Protein AF-T1CGX8-F1 (afdb_monomer)

pLDDT: mean 80.13, std 8.33, range [55.09, 91.56]

Nearest PDB structures (foldseek):
  4waf-assembly1_B  TM=2.129E-01  e=7.605E+00  Homo sapiens

Sequence (177 aa):
MTDDLQKQKQKEMMKSLTQTQMLYFGIFIFSMVVIYLAPLRQAIGTALGSVLDPTIGFNFGLPVVTLVLSGVIIGVVTAVPRYIFTDWLKMGKAQSRTRAFSEALRKAYRENDTDKVKKLQKLRTEMTMEQQMVQMNNTKPLMFLSFFTILIFVWLFVFVYNMNYAYISTPWNPTVP

Secondary structure (DSSP, 8-state):
-HHHHHHHHHHHHHHHHHHHHHHHHHHHHHHHHHHH-HHHHHHHHHHHHHHHHHHTSGGGS-HHHHHHHHHHHHHHHHHHHHHHH--HHHHHHHHHHHHHHHHHHHHHHHTT-HHHHHHHHHHHHHHHHHHHHHHHHHHHHHHHHHHHHHHHHHHHHHHHHT-S-----BTTB----

Foldseek 3Di:
DVVVVVVVVVVVLVVLVVVLVVLVVVLVVVLVCCVPDPVNLLVLLVVVCVPCCVPQVVVVPCLPSSVVVLVVVLVCLQPVVLVVQQDVVVVVVLVVVVVVLVVQCVVCVVVVPVVSNVVSVVVVVVSVSVVVVNVSSSCVSVSVSSNVVSSSVSNSVNSQVPHPDVDDQDPVRNDDD

InterPro domains:
  IPR002809 Integral membrane protein EMC3/TMCO1-like [PF01956] (51-163)
  IPR002809 Integral membrane protein EMC3/TMCO1-like [SM01415] (49-171)
  IPR038978 Protein MJ0935 [PTHR42198] (36-164)

Structure (mmCIF, N/CA/C/O backbone):
data_AF-T1CGX8-F1
#
_entry.id   AF-T1CGX8-F1
#
loop_
_atom_site.group_PDB
_atom_site.id
_atom_site.type_symbol
_atom_site.label_atom_id
_atom_site.label_alt_id
_atom_site.label_comp_id
_atom_site.label_asym_id
_atom_site.label_entity_id
_atom_site.label_seq_id
_atom_site.pdbx_PDB_ins_code
_atom_site.Cartn_x
_atom_site.Cartn_y
_atom_site.Cartn_z
_atom_site.occupancy
_atom_site.B_iso_or_e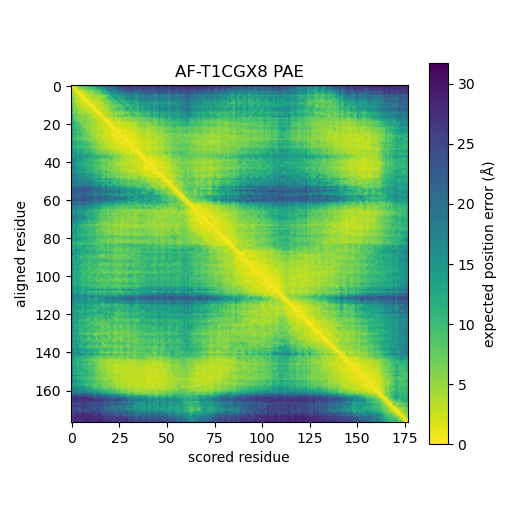quiv
_atom_site.auth_seq_id
_atom_site.auth_comp_id
_atom_site.auth_asym_id
_atom_site.auth_atom_id
_atom_site.pdbx_PDB_model_num
ATOM 1 N N . MET A 1 1 ? -7.365 -16.010 36.609 1.00 55.09 1 MET A N 1
ATOM 2 C CA . MET A 1 1 ? -7.153 -16.921 35.458 1.00 55.09 1 MET A CA 1
ATOM 3 C C . MET A 1 1 ? -7.777 -16.402 34.166 1.00 55.09 1 MET A C 1
ATOM 5 O O . MET A 1 1 ? -7.027 -16.224 33.223 1.00 55.09 1 MET A O 1
ATOM 9 N N . THR A 1 2 ? -9.082 -16.110 34.077 1.00 60.94 2 THR A N 1
ATOM 10 C CA . THR A 1 2 ? -9.707 -15.573 32.840 1.00 60.94 2 THR A CA 1
ATOM 11 C C . THR A 1 2 ? -9.327 -14.117 32.535 1.00 60.94 2 THR A C 1
ATOM 13 O O . THR A 1 2 ? -9.131 -13.765 31.375 1.00 60.94 2 THR A O 1
ATOM 16 N N . ASP A 1 3 ? -9.166 -13.296 33.575 1.00 63.28 3 ASP A N 1
ATOM 17 C CA . ASP A 1 3 ? -8.896 -11.854 33.465 1.00 63.28 3 ASP A CA 1
ATOM 18 C C . ASP A 1 3 ? -7.435 -11.555 33.053 1.00 63.28 3 ASP A C 1
ATOM 20 O O . ASP A 1 3 ? -7.156 -10.686 32.225 1.00 63.28 3 ASP A O 1
ATOM 24 N N . ASP A 1 4 ? -6.488 -12.365 33.538 1.00 69.50 4 ASP A N 1
ATOM 25 C CA . ASP A 1 4 ? -5.071 -12.304 33.146 1.00 69.50 4 ASP A CA 1
ATOM 26 C C . ASP A 1 4 ? -4.874 -12.719 31.684 1.00 69.50 4 ASP A C 1
ATOM 28 O O . ASP A 1 4 ? -4.099 -12.109 30.951 1.00 69.50 4 ASP A O 1
ATOM 32 N N . LEU A 1 5 ? -5.644 -13.712 31.233 1.00 69.94 5 LEU A N 1
ATOM 33 C CA . LEU A 1 5 ? -5.617 -14.243 29.871 1.00 69.94 5 LEU A CA 1
ATOM 34 C C . LEU A 1 5 ? -6.218 -13.246 28.866 1.00 69.94 5 LEU A C 1
ATOM 36 O O . LEU A 1 5 ? -5.729 -13.122 27.741 1.00 69.94 5 LEU A O 1
ATOM 40 N N . GLN A 1 6 ? -7.237 -12.480 29.278 1.00 70.75 6 GLN A N 1
ATOM 41 C CA . GLN A 1 6 ? -7.779 -11.366 28.495 1.00 70.75 6 GLN A CA 1
ATOM 42 C C . GLN A 1 6 ? -6.793 -10.199 28.407 1.00 70.75 6 GLN A C 1
ATOM 44 O O . GLN A 1 6 ? -6.549 -9.710 27.304 1.00 70.75 6 GLN A O 1
ATOM 49 N N . LYS A 1 7 ? -6.154 -9.807 29.517 1.00 71.88 7 LYS A N 1
ATOM 50 C CA . LYS A 1 7 ? -5.089 -8.787 29.510 1.00 71.88 7 LYS A CA 1
ATOM 51 C C . LYS A 1 7 ? -3.890 -9.210 28.662 1.00 71.88 7 LYS A C 1
ATOM 53 O O . LYS A 1 7 ? -3.326 -8.384 27.946 1.00 71.88 7 LYS A O 1
ATOM 58 N N . GLN A 1 8 ? -3.521 -10.490 28.692 1.00 73.31 8 GLN A N 1
ATOM 59 C CA . GLN A 1 8 ? -2.427 -11.039 27.893 1.00 73.31 8 GLN A CA 1
ATOM 60 C C . GLN A 1 8 ? -2.767 -11.020 26.399 1.00 73.31 8 GLN A C 1
ATOM 62 O O . GLN A 1 8 ? -1.998 -10.462 25.617 1.00 73.31 8 GLN A O 1
ATOM 67 N N . LYS A 1 9 ? -3.96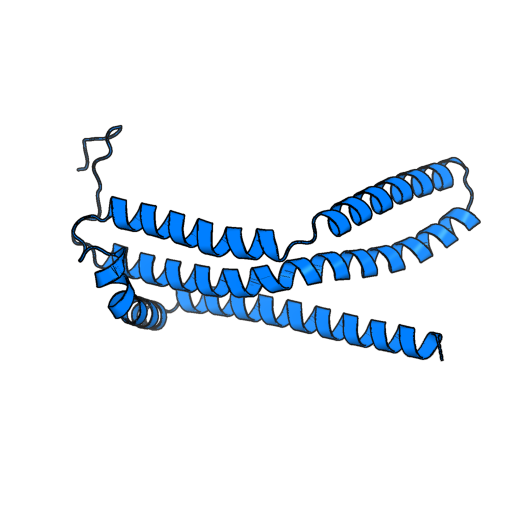9 -11.476 26.013 1.00 71.19 9 LYS A N 1
ATOM 68 C CA . LYS A 1 9 ? -4.481 -11.313 24.642 1.00 71.19 9 LYS A CA 1
ATOM 69 C C . LYS A 1 9 ? -4.521 -9.845 24.219 1.00 71.19 9 LYS A C 1
ATOM 71 O O . LYS A 1 9 ? -4.144 -9.532 23.099 1.00 71.19 9 LYS A O 1
ATOM 76 N N . GLN A 1 10 ? -4.939 -8.931 25.095 1.00 69.06 10 GLN A N 1
ATOM 77 C CA . GLN A 1 10 ? -5.020 -7.495 24.805 1.00 69.06 10 GLN A CA 1
ATOM 78 C C . GLN A 1 10 ? -3.640 -6.855 24.605 1.00 69.06 10 GLN A C 1
ATOM 80 O O . GLN A 1 10 ? -3.464 -6.026 23.711 1.00 69.06 10 GLN A O 1
ATOM 85 N N . LYS A 1 11 ? -2.636 -7.285 25.374 1.00 73.81 11 LYS A N 1
ATOM 86 C CA . LYS A 1 11 ? -1.243 -6.849 25.227 1.00 73.81 11 LYS A CA 1
ATOM 87 C C . LYS A 1 11 ? -0.600 -7.406 23.955 1.00 73.81 11 LYS A C 1
ATOM 89 O O . LYS A 1 11 ? 0.080 -6.667 23.247 1.00 73.81 11 LYS A O 1
ATOM 94 N N . GLU A 1 12 ? -0.843 -8.674 23.633 1.00 73.94 12 GLU A N 1
ATOM 95 C CA . GLU A 1 12 ? -0.397 -9.293 22.379 1.00 73.94 12 GLU A CA 1
ATOM 96 C C . GLU A 1 12 ? -1.072 -8.661 21.159 1.00 73.94 12 GLU A C 1
ATOM 98 O O . GLU A 1 12 ? -0.403 -8.377 20.167 1.00 73.94 12 GLU A O 1
ATOM 103 N N . MET A 1 13 ? -2.365 -8.348 21.257 1.00 67.44 13 MET A N 1
ATOM 104 C CA . MET A 1 13 ? -3.103 -7.599 20.241 1.00 67.44 13 MET A CA 1
ATOM 105 C C . MET A 1 13 ? -2.492 -6.221 20.016 1.00 67.44 13 MET A C 1
ATOM 107 O O . MET A 1 13 ? -2.143 -5.910 18.881 1.00 67.44 13 MET A O 1
ATOM 111 N N . MET A 1 14 ? -2.294 -5.425 21.072 1.00 70.31 14 MET A N 1
ATOM 112 C CA . MET A 1 14 ? -1.659 -4.107 20.954 1.00 70.31 14 MET A CA 1
ATOM 113 C C . MET A 1 14 ? -0.252 -4.195 20.367 1.00 70.31 14 MET A C 1
ATOM 115 O O . MET A 1 14 ? 0.095 -3.400 19.501 1.00 70.31 14 MET A O 1
ATOM 119 N N . LYS A 1 15 ? 0.540 -5.194 20.764 1.00 76.62 15 LYS A N 1
ATOM 120 C CA . LYS A 1 15 ? 1.863 -5.435 20.179 1.00 76.62 15 LYS A CA 1
ATOM 121 C C . LYS A 1 15 ? 1.777 -5.802 18.697 1.00 76.62 15 LYS A C 1
ATOM 123 O O . LYS A 1 15 ? 2.578 -5.333 17.898 1.00 76.62 15 LYS A O 1
ATOM 128 N N . SER A 1 16 ? 0.807 -6.626 18.310 1.00 73.75 16 SER A N 1
ATOM 129 C CA . SER A 1 16 ? 0.611 -6.993 16.909 1.00 73.75 16 SER A CA 1
ATOM 130 C C . SER A 1 16 ? 0.125 -5.804 16.074 1.00 73.75 16 SER A C 1
ATOM 132 O O . SER A 1 16 ? 0.571 -5.652 14.936 1.00 73.75 16 SER A O 1
ATOM 134 N N . LEU A 1 17 ? -0.734 -4.943 16.639 1.00 70.81 17 LEU A N 1
ATOM 135 C CA . LEU A 1 17 ? -1.220 -3.694 16.043 1.00 70.81 17 LEU A CA 1
ATOM 136 C C . LEU A 1 17 ? -0.051 -2.760 15.758 1.00 70.81 17 LEU A C 1
ATOM 138 O O . LEU A 1 17 ? 0.141 -2.353 14.613 1.00 70.81 17 LEU A O 1
ATOM 142 N N . THR A 1 18 ? 0.776 -2.493 16.769 1.00 77.81 18 THR A N 1
ATOM 143 C CA . THR A 1 18 ? 1.950 -1.633 16.611 1.00 77.81 18 THR A CA 1
ATOM 144 C C . T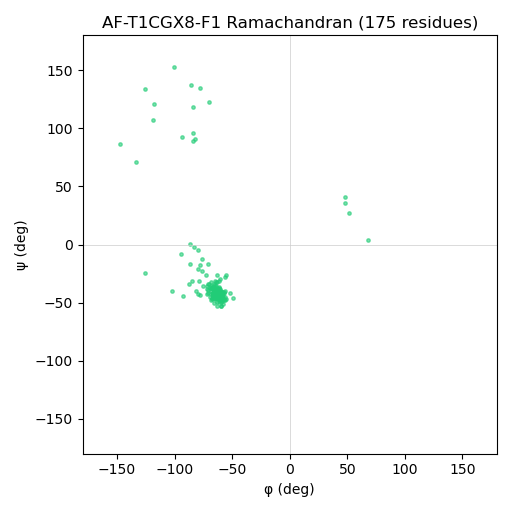HR A 1 18 ? 2.971 -2.250 15.663 1.00 77.81 18 THR A C 1
ATOM 146 O O . THR A 1 18 ? 3.503 -1.544 14.817 1.00 77.81 18 THR A O 1
ATOM 149 N N . GLN A 1 19 ? 3.197 -3.567 15.707 1.00 80.94 19 GLN A N 1
ATOM 150 C CA . GLN A 1 19 ? 4.094 -4.253 14.771 1.00 80.94 19 GLN A CA 1
ATOM 151 C C . GLN A 1 19 ? 3.616 -4.149 13.318 1.00 80.94 19 GLN A C 1
ATOM 153 O O . GLN A 1 19 ? 4.408 -3.878 12.420 1.00 80.94 19 GLN A O 1
ATOM 158 N N . THR A 1 20 ? 2.319 -4.329 13.087 1.00 81.00 20 THR A N 1
ATOM 159 C CA . THR A 1 20 ? 1.696 -4.230 11.759 1.00 81.00 20 THR A CA 1
ATOM 160 C C . THR A 1 20 ? 1.773 -2.787 11.242 1.00 81.00 20 THR A C 1
ATOM 162 O O . THR A 1 20 ? 2.149 -2.553 10.097 1.00 81.00 20 THR A O 1
ATOM 165 N N . GLN A 1 21 ? 1.514 -1.795 12.096 1.00 82.50 21 GLN A N 1
ATOM 166 C CA . GLN A 1 21 ? 1.665 -0.378 11.750 1.00 82.50 21 GLN A CA 1
ATOM 167 C C . GLN A 1 21 ? 3.121 0.007 11.453 1.00 82.50 21 GLN A C 1
ATOM 169 O O . GLN A 1 21 ? 3.377 0.669 10.449 1.00 82.50 21 GLN A O 1
ATOM 174 N N . MET A 1 22 ? 4.078 -0.442 12.271 1.00 85.06 22 MET A N 1
ATOM 175 C CA . MET A 1 22 ? 5.509 -0.213 12.040 1.00 85.06 22 MET A CA 1
ATOM 176 C C . MET A 1 22 ? 5.963 -0.813 10.709 1.00 85.06 22 MET A C 1
ATOM 178 O O . MET A 1 22 ? 6.713 -0.177 9.973 1.00 85.06 22 MET A O 1
ATOM 182 N N . LEU A 1 23 ? 5.474 -2.006 10.363 1.00 84.81 23 LEU A N 1
ATOM 183 C CA . LEU A 1 23 ? 5.810 -2.647 9.096 1.00 84.81 23 LEU A CA 1
ATOM 184 C C . LEU A 1 23 ? 5.238 -1.876 7.895 1.00 84.81 23 LEU A C 1
ATOM 186 O O . LEU A 1 23 ? 5.945 -1.673 6.910 1.00 84.81 23 LEU A O 1
ATOM 190 N N . TYR A 1 24 ? 3.997 -1.382 7.990 1.00 84.81 24 TYR A N 1
ATOM 191 C CA . TYR A 1 24 ? 3.417 -0.503 6.967 1.00 84.81 24 TYR A CA 1
ATOM 192 C C . TYR A 1 24 ? 4.216 0.779 6.784 1.00 84.81 24 TYR A C 1
ATOM 194 O O . TYR A 1 24 ? 4.493 1.180 5.655 1.00 84.81 24 TYR A O 1
ATOM 202 N N . PHE A 1 25 ? 4.606 1.403 7.890 1.00 89.19 25 PHE A N 1
ATOM 203 C CA . PHE A 1 25 ? 5.425 2.602 7.866 1.00 89.19 25 PHE A CA 1
ATOM 204 C C . PHE A 1 25 ? 6.799 2.331 7.234 1.00 89.19 25 PHE A C 1
ATOM 206 O O . PHE A 1 25 ? 7.271 3.125 6.425 1.00 89.19 25 PHE A O 1
ATOM 213 N N . GLY A 1 26 ? 7.394 1.167 7.511 1.00 90.00 26 GLY A N 1
ATOM 214 C CA . GLY A 1 26 ? 8.634 0.717 6.880 1.00 90.00 26 GLY A CA 1
ATOM 215 C C . GLY A 1 26 ? 8.511 0.550 5.363 1.00 90.00 26 GLY A C 1
ATOM 216 O O . GLY A 1 26 ? 9.340 1.073 4.625 1.00 90.00 26 GLY A O 1
ATOM 217 N N . ILE A 1 27 ? 7.453 -0.113 4.881 1.00 89.00 27 ILE A N 1
ATOM 218 C CA . ILE A 1 27 ? 7.191 -0.264 3.437 1.00 89.00 27 ILE A CA 1
ATOM 219 C C . ILE A 1 27 ? 6.921 1.099 2.785 1.00 89.00 27 ILE A C 1
ATOM 221 O O . ILE A 1 27 ? 7.392 1.357 1.678 1.00 89.00 27 ILE A O 1
ATOM 225 N N . PHE A 1 28 ? 6.200 1.987 3.469 1.00 88.88 28 PHE A N 1
ATOM 226 C CA . PHE A 1 28 ? 5.927 3.336 2.982 1.00 88.88 28 PHE A CA 1
ATOM 227 C C . PHE A 1 28 ? 7.214 4.158 2.831 1.00 88.88 28 PHE A C 1
ATOM 229 O O . PHE A 1 28 ? 7.471 4.694 1.752 1.00 88.88 28 PHE A O 1
ATOM 236 N N . ILE A 1 29 ? 8.065 4.190 3.860 1.00 91.56 29 ILE A N 1
ATOM 237 C CA . ILE A 1 29 ? 9.375 4.848 3.784 1.00 91.56 29 ILE A CA 1
ATOM 238 C C . ILE A 1 29 ? 10.221 4.221 2.680 1.00 91.56 29 ILE A C 1
ATOM 240 O O . ILE A 1 29 ? 10.777 4.951 1.867 1.00 91.56 29 ILE A O 1
ATOM 244 N N . PHE A 1 30 ? 10.282 2.890 2.600 1.00 89.56 30 PHE A N 1
ATOM 245 C CA . PHE A 1 30 ? 11.008 2.200 1.536 1.00 89.56 30 PHE A CA 1
ATOM 246 C C . PHE A 1 30 ? 10.533 2.652 0.151 1.00 89.56 30 PHE A C 1
ATOM 248 O O . PHE A 1 30 ? 11.353 3.018 -0.685 1.00 89.56 30 PHE A O 1
ATOM 255 N N . SER A 1 31 ? 9.217 2.716 -0.076 1.00 87.94 31 SER A N 1
ATOM 256 C CA . SER A 1 31 ? 8.659 3.183 -1.349 1.00 87.94 31 SER A CA 1
ATOM 257 C C . SER A 1 31 ? 9.066 4.625 -1.673 1.00 87.94 31 SER A C 1
ATOM 259 O O . SER A 1 31 ? 9.490 4.902 -2.792 1.00 87.94 31 SER A O 1
ATOM 261 N N . MET A 1 32 ? 9.034 5.528 -0.689 1.00 90.19 32 MET A N 1
ATOM 262 C CA . MET A 1 32 ? 9.466 6.919 -0.852 1.00 90.19 32 MET A CA 1
ATOM 263 C C . MET A 1 32 ? 10.955 7.023 -1.177 1.00 90.19 32 MET A C 1
ATOM 265 O O . MET A 1 32 ? 11.338 7.732 -2.107 1.00 90.19 32 MET A O 1
ATOM 269 N N . VAL A 1 33 ? 11.792 6.280 -0.451 1.00 90.88 33 VAL A N 1
ATOM 270 C CA . VAL A 1 33 ? 13.243 6.260 -0.652 1.00 90.88 33 VAL A CA 1
ATOM 271 C C . VAL A 1 33 ? 13.583 5.732 -2.043 1.00 90.88 33 VAL A C 1
ATOM 273 O O . VAL A 1 33 ? 14.398 6.336 -2.731 1.00 90.88 33 VAL A O 1
ATOM 276 N N . VAL A 1 34 ? 12.936 4.656 -2.496 1.00 89.19 34 VAL A N 1
ATOM 277 C CA . VAL A 1 34 ? 13.185 4.091 -3.828 1.00 89.19 34 VAL A CA 1
ATOM 278 C C . VAL A 1 34 ? 12.699 5.017 -4.947 1.00 89.19 34 VAL A C 1
ATOM 280 O O . VAL A 1 34 ? 13.350 5.114 -5.984 1.00 89.19 34 VAL A O 1
ATOM 283 N N . ILE A 1 35 ? 11.587 5.733 -4.757 1.00 84.94 35 ILE A N 1
ATOM 284 C CA . ILE A 1 35 ? 11.096 6.694 -5.756 1.00 84.94 35 ILE A CA 1
ATOM 285 C C . ILE A 1 35 ? 12.037 7.904 -5.864 1.00 84.94 35 ILE A C 1
ATOM 287 O O . ILE A 1 35 ? 12.339 8.337 -6.979 1.00 84.94 35 ILE A O 1
ATOM 291 N N . TYR A 1 36 ? 12.514 8.431 -4.731 1.00 88.12 36 TYR A N 1
ATOM 292 C CA . TYR A 1 36 ? 13.327 9.649 -4.675 1.00 88.12 36 TYR A CA 1
ATOM 293 C C . TYR A 1 36 ? 14.814 9.409 -4.987 1.00 88.12 36 TYR A C 1
ATOM 295 O O . TYR A 1 36 ? 15.436 10.193 -5.704 1.00 88.12 36 TYR A O 1
ATOM 303 N N . LEU A 1 37 ? 15.403 8.313 -4.494 1.00 91.12 37 LEU A N 1
ATOM 304 C CA . LEU A 1 37 ? 16.813 7.992 -4.721 1.00 91.12 37 LEU A CA 1
ATOM 305 C C . LEU A 1 37 ? 17.009 7.275 -6.058 1.00 91.12 37 LEU A C 1
ATOM 307 O O . LEU A 1 37 ? 16.938 6.048 -6.150 1.00 91.12 37 LEU A O 1
ATOM 311 N N . ALA A 1 38 ? 17.358 8.048 -7.087 1.00 85.94 38 ALA A N 1
ATOM 312 C CA . ALA A 1 38 ? 17.685 7.519 -8.409 1.00 85.94 38 ALA A CA 1
ATOM 313 C C . ALA A 1 38 ? 18.745 6.391 -8.399 1.00 85.94 38 ALA A C 1
ATOM 315 O O . ALA A 1 38 ? 18.513 5.397 -9.085 1.00 85.94 38 ALA A O 1
ATOM 316 N N . PRO A 1 39 ? 19.848 6.452 -7.618 1.00 88.25 39 PRO A N 1
ATOM 317 C CA . PRO A 1 39 ? 20.841 5.373 -7.606 1.00 88.25 39 PRO A CA 1
ATOM 318 C C . PRO A 1 39 ? 20.273 4.050 -7.086 1.00 88.25 39 PRO A C 1
ATOM 320 O O . PRO A 1 39 ? 20.532 2.996 -7.658 1.00 88.25 39 PRO A O 1
ATOM 323 N N . LEU A 1 40 ? 19.453 4.109 -6.032 1.00 87.56 40 LEU A N 1
ATOM 324 C CA . LEU A 1 40 ? 18.813 2.929 -5.455 1.00 87.56 40 LEU A CA 1
ATOM 325 C C . LEU A 1 40 ? 17.801 2.328 -6.432 1.00 87.56 40 LEU A C 1
ATOM 327 O O . LEU A 1 40 ? 17.778 1.117 -6.637 1.00 87.56 40 LEU A O 1
ATOM 331 N N . ARG A 1 41 ? 16.997 3.183 -7.070 1.00 88.75 41 ARG A N 1
ATOM 332 C CA . ARG A 1 41 ? 16.043 2.778 -8.103 1.00 88.75 41 ARG A CA 1
ATOM 333 C C . ARG A 1 41 ? 16.734 2.056 -9.254 1.00 88.75 41 ARG A C 1
ATOM 335 O O . ARG A 1 41 ? 16.277 0.992 -9.654 1.00 88.75 41 ARG A O 1
ATOM 342 N N . GLN A 1 42 ? 17.835 2.619 -9.753 1.00 87.56 42 GLN A N 1
ATOM 343 C CA . GLN A 1 42 ? 18.600 2.020 -10.841 1.00 87.56 42 GLN A CA 1
ATOM 344 C C . GLN A 1 42 ? 19.238 0.700 -10.412 1.00 87.56 42 GLN A C 1
ATOM 346 O O . GLN A 1 42 ? 19.114 -0.274 -11.137 1.00 87.56 42 GLN A O 1
ATOM 351 N N . ALA A 1 43 ? 19.836 0.626 -9.220 1.00 88.50 43 ALA A N 1
ATOM 352 C CA . ALA A 1 43 ? 20.430 -0.610 -8.711 1.00 88.50 43 ALA A CA 1
ATOM 353 C C . ALA A 1 43 ? 19.402 -1.746 -8.563 1.00 88.50 43 ALA A C 1
ATOM 355 O O . ALA A 1 43 ? 19.661 -2.874 -8.974 1.00 88.50 43 ALA A O 1
ATOM 356 N N . ILE A 1 44 ? 18.221 -1.454 -8.006 1.00 86.88 44 ILE A N 1
ATOM 357 C CA . ILE A 1 44 ? 17.140 -2.440 -7.873 1.00 86.88 44 ILE A CA 1
ATOM 358 C C . ILE A 1 44 ? 16.608 -2.830 -9.255 1.00 86.88 44 ILE A C 1
ATOM 360 O O . ILE A 1 44 ? 16.417 -4.013 -9.531 1.00 86.88 44 ILE A O 1
ATOM 364 N N . GLY A 1 45 ? 16.378 -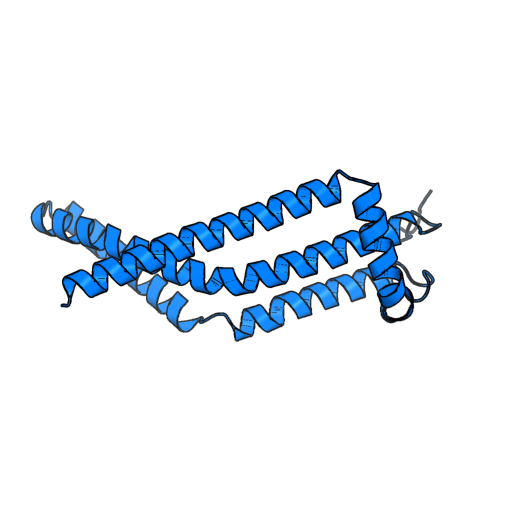1.849 -10.128 1.00 85.75 45 GLY A N 1
ATOM 365 C CA . GLY A 1 45 ? 15.836 -2.091 -11.458 1.00 85.75 45 GLY A CA 1
ATOM 366 C C . GLY A 1 45 ? 16.776 -2.891 -12.356 1.00 85.75 45 GLY A C 1
ATOM 367 O O . GLY A 1 45 ? 16.312 -3.807 -13.019 1.00 85.75 45 GLY A O 1
AT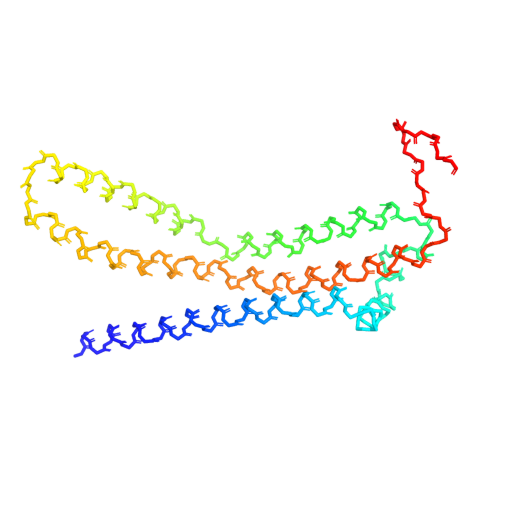OM 368 N N . THR A 1 46 ? 18.085 -2.631 -12.344 1.00 85.00 46 THR A N 1
ATOM 369 C CA . THR A 1 46 ? 19.058 -3.410 -13.131 1.00 85.00 46 THR A CA 1
ATOM 370 C C . THR A 1 46 ? 19.270 -4.808 -12.559 1.00 85.00 46 THR A C 1
ATOM 372 O O . THR A 1 46 ? 19.344 -5.772 -13.321 1.00 85.00 46 THR A O 1
ATOM 375 N N . ALA A 1 47 ? 19.294 -4.950 -11.229 1.00 86.19 47 ALA A N 1
ATOM 376 C CA . ALA A 1 47 ? 19.366 -6.256 -10.580 1.00 86.19 47 ALA A CA 1
ATOM 377 C C . ALA A 1 47 ? 18.168 -7.135 -10.968 1.00 86.19 47 ALA A C 1
ATOM 379 O O . ALA A 1 47 ? 18.348 -8.281 -11.376 1.00 86.19 47 ALA A O 1
ATOM 380 N N . LEU A 1 48 ? 16.952 -6.588 -10.911 1.00 84.94 48 LEU A N 1
ATOM 381 C CA . LEU A 1 48 ? 15.744 -7.295 -11.334 1.00 84.94 48 LEU A CA 1
ATOM 382 C C . LEU A 1 48 ? 15.695 -7.503 -12.854 1.00 84.94 48 LEU A C 1
ATOM 384 O O . LEU A 1 48 ? 15.292 -8.574 -13.301 1.00 84.94 48 LEU A O 1
ATOM 388 N N . GLY A 1 49 ? 16.162 -6.531 -13.641 1.00 81.88 49 GLY A N 1
ATOM 389 C CA . GLY A 1 49 ? 16.219 -6.605 -15.103 1.00 81.88 49 GLY A CA 1
ATOM 390 C C . GLY A 1 49 ? 17.097 -7.738 -15.610 1.00 81.88 49 GLY A C 1
ATOM 391 O O . GLY A 1 49 ? 16.693 -8.458 -16.513 1.00 81.88 49 GLY A O 1
ATOM 392 N N . SER A 1 50 ? 18.214 -8.029 -14.939 1.00 81.12 50 SER A N 1
ATOM 393 C CA . SER A 1 50 ? 19.062 -9.176 -15.300 1.00 81.12 50 SER A CA 1
ATOM 394 C C . SER A 1 50 ? 18.324 -10.528 -15.330 1.00 81.12 50 SER A C 1
ATOM 396 O O . SER A 1 50 ? 18.714 -11.427 -16.074 1.00 81.12 50 SER A O 1
ATOM 398 N N . VAL A 1 51 ? 17.237 -10.666 -14.560 1.00 79.69 51 VAL A N 1
ATOM 399 C CA . VAL A 1 51 ? 16.403 -11.878 -14.496 1.00 79.69 51 VAL A CA 1
ATOM 400 C C . VAL A 1 51 ? 15.103 -11.718 -15.295 1.00 79.69 51 VAL A C 1
ATOM 402 O O . VAL A 1 51 ? 14.654 -12.657 -15.958 1.00 79.69 51 VAL A O 1
ATOM 405 N N . LEU A 1 52 ? 14.481 -10.539 -15.237 1.00 77.19 52 LEU A N 1
ATOM 406 C CA . LEU A 1 52 ? 13.161 -10.270 -15.816 1.00 77.19 52 LEU A CA 1
ATOM 407 C C . LEU A 1 52 ? 13.213 -9.889 -17.302 1.00 77.19 52 LEU A C 1
ATOM 409 O O . LEU A 1 52 ? 12.304 -10.253 -18.048 1.00 77.19 52 LEU A O 1
ATOM 413 N N . ASP A 1 53 ? 14.274 -9.228 -17.764 1.00 76.62 53 ASP A N 1
ATOM 414 C CA . ASP A 1 53 ? 14.441 -8.833 -19.168 1.00 76.62 53 ASP A CA 1
ATOM 415 C C . ASP A 1 53 ? 14.510 -10.037 -20.134 1.00 76.62 53 ASP A C 1
ATOM 417 O O . ASP A 1 53 ? 13.816 -10.002 -21.158 1.00 76.62 53 ASP A O 1
ATOM 421 N N . PRO A 1 54 ? 15.243 -11.134 -19.829 1.00 72.56 54 PRO A N 1
ATOM 422 C CA . PRO A 1 54 ? 15.268 -12.315 -20.695 1.00 72.56 54 PRO A CA 1
ATOM 423 C C . PRO A 1 54 ? 14.011 -13.192 -20.589 1.00 72.56 54 PRO A C 1
ATOM 425 O O . PRO A 1 54 ? 13.721 -13.946 -21.514 1.00 72.56 54 PRO A O 1
ATOM 428 N N . THR A 1 55 ? 13.263 -13.124 -19.483 1.00 71.31 55 THR A N 1
ATOM 429 C CA . THR A 1 55 ? 12.094 -13.994 -19.252 1.00 71.31 55 THR A CA 1
ATOM 430 C C . THR A 1 55 ? 10.781 -13.364 -19.709 1.00 71.31 55 THR A C 1
ATOM 432 O O . THR A 1 55 ? 9.960 -14.033 -20.329 1.00 71.31 55 THR A O 1
ATOM 435 N N . ILE A 1 56 ? 10.573 -12.084 -19.397 1.00 67.25 56 ILE A N 1
ATOM 436 C CA . ILE A 1 56 ? 9.307 -11.360 -19.600 1.00 67.25 56 ILE A CA 1
ATOM 437 C C . ILE A 1 56 ? 9.531 -10.084 -20.428 1.00 67.25 56 ILE A C 1
ATOM 439 O O . ILE A 1 56 ? 8.610 -9.617 -21.093 1.00 67.25 56 ILE A O 1
ATOM 443 N N . GLY A 1 57 ? 10.748 -9.527 -20.422 1.00 61.78 57 GLY A N 1
ATOM 444 C CA . GLY A 1 57 ? 11.101 -8.293 -21.129 1.00 61.78 57 GLY A CA 1
ATOM 445 C C . GLY A 1 57 ? 11.287 -8.417 -22.641 1.00 61.78 57 GLY A C 1
ATOM 446 O O . GLY A 1 57 ? 11.343 -7.386 -23.316 1.00 61.78 57 GLY A O 1
ATOM 447 N N . PHE A 1 58 ? 11.371 -9.642 -23.177 1.00 67.62 58 PHE A N 1
ATOM 448 C CA . PHE A 1 58 ? 11.618 -9.931 -24.598 1.00 67.62 58 PHE A CA 1
ATOM 449 C C . PHE A 1 58 ? 12.792 -9.122 -25.187 1.00 67.62 58 PHE A C 1
ATOM 451 O O . PHE A 1 58 ? 12.724 -8.673 -26.332 1.00 67.62 58 PHE A O 1
ATOM 458 N N . ASN A 1 59 ? 13.849 -8.882 -24.398 1.00 64.38 59 ASN A N 1
ATOM 459 C CA . ASN A 1 59 ? 15.001 -8.052 -24.784 1.00 64.38 59 ASN A CA 1
ATOM 460 C C . ASN A 1 59 ? 14.608 -6.691 -25.397 1.00 64.38 59 ASN A C 1
ATOM 462 O O . ASN A 1 59 ? 15.203 -6.258 -26.381 1.00 64.38 59 ASN A O 1
ATOM 466 N N . PHE A 1 60 ? 13.592 -6.023 -24.838 1.00 63.44 60 PHE A N 1
ATOM 467 C CA . PHE A 1 60 ? 13.085 -4.716 -25.290 1.00 63.44 60 PHE A CA 1
ATOM 468 C C . PHE A 1 60 ? 12.382 -4.710 -26.663 1.00 63.44 60 PHE A C 1
ATOM 470 O O . PHE A 1 60 ? 11.951 -3.649 -27.113 1.00 63.44 60 PHE A O 1
ATOM 477 N N . GLY A 1 61 ? 12.200 -5.863 -27.319 1.00 65.44 61 GLY A N 1
ATOM 478 C CA . GLY A 1 61 ? 11.604 -5.941 -28.659 1.00 65.44 61 GLY A CA 1
ATOM 479 C C . GLY A 1 61 ? 10.090 -5.694 -28.712 1.00 65.44 61 GLY A C 1
ATOM 480 O O . GLY A 1 61 ? 9.582 -5.241 -29.735 1.00 65.44 61 GLY A O 1
ATOM 481 N N . LEU A 1 62 ? 9.358 -5.962 -27.622 1.00 71.69 62 LEU A N 1
ATOM 482 C CA . LEU A 1 62 ? 7.895 -5.805 -27.546 1.00 71.69 62 LEU A CA 1
ATOM 483 C C . LEU A 1 62 ? 7.451 -5.077 -26.258 1.00 71.69 62 LEU A C 1
ATOM 485 O O . LEU A 1 62 ? 6.820 -5.689 -25.394 1.00 71.69 62 LEU A O 1
ATOM 489 N N . PRO A 1 63 ? 7.712 -3.758 -26.138 1.00 71.88 63 PRO A N 1
ATOM 490 C CA . PRO A 1 63 ? 7.414 -2.963 -24.940 1.00 71.88 63 PRO A CA 1
ATOM 491 C C . PRO A 1 63 ? 5.992 -3.137 -24.404 1.00 71.88 63 PRO A C 1
ATOM 493 O O . PRO A 1 63 ? 5.775 -3.321 -23.208 1.00 71.88 63 PRO A O 1
ATOM 496 N N . VAL A 1 64 ? 5.013 -3.087 -25.309 1.00 74.94 64 VAL A N 1
ATOM 497 C CA . VAL A 1 64 ? 3.584 -3.122 -24.976 1.00 74.94 64 VAL A CA 1
ATOM 498 C C . VAL A 1 64 ? 3.200 -4.476 -24.394 1.00 74.94 64 VAL A C 1
ATOM 500 O O . VAL A 1 64 ? 2.491 -4.542 -23.392 1.00 74.94 64 VAL A O 1
ATOM 503 N N . VAL A 1 65 ? 3.700 -5.557 -24.994 1.00 78.06 65 VAL A N 1
ATOM 504 C CA . VAL A 1 65 ? 3.429 -6.921 -24.532 1.00 78.06 65 VAL A CA 1
ATOM 505 C C . VAL A 1 65 ? 4.075 -7.141 -23.170 1.00 78.06 65 VAL A C 1
ATOM 507 O O . VAL A 1 65 ? 3.409 -7.646 -22.273 1.00 78.06 65 VAL A O 1
ATOM 510 N N . THR A 1 66 ? 5.315 -6.682 -22.976 1.00 81.44 66 THR A N 1
ATOM 511 C CA . THR A 1 66 ? 6.009 -6.736 -21.682 1.00 81.44 66 THR A CA 1
ATOM 512 C C . THR A 1 66 ? 5.234 -6.002 -20.587 1.00 81.44 66 THR A 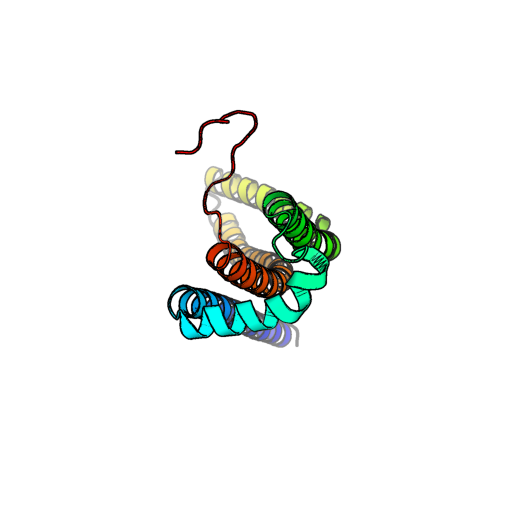C 1
ATOM 514 O O . THR A 1 66 ? 5.049 -6.539 -19.495 1.00 81.44 66 THR A O 1
ATOM 517 N N . LEU A 1 67 ? 4.743 -4.790 -20.865 1.00 81.25 67 LEU A N 1
ATOM 518 C CA . LEU A 1 67 ? 3.986 -3.988 -19.899 1.00 81.25 67 LEU A CA 1
ATOM 519 C C . LEU A 1 67 ? 2.659 -4.649 -19.516 1.00 81.25 67 LEU A C 1
ATOM 521 O O . LEU A 1 67 ? 2.339 -4.749 -18.330 1.00 81.25 67 LEU A O 1
ATOM 525 N N . VAL A 1 68 ? 1.904 -5.134 -20.505 1.00 84.75 68 VAL A N 1
ATOM 526 C CA . VAL A 1 68 ? 0.630 -5.828 -20.269 1.00 84.75 68 VAL A CA 1
ATOM 527 C C . VAL A 1 68 ? 0.865 -7.132 -19.511 1.00 84.75 68 VAL A C 1
ATOM 529 O O . VAL A 1 68 ? 0.187 -7.390 -18.518 1.00 84.75 68 VAL A O 1
ATOM 532 N N . LEU A 1 69 ? 1.851 -7.929 -19.924 1.00 84.38 69 LEU A N 1
ATOM 533 C CA . LEU A 1 69 ? 2.183 -9.198 -19.285 1.00 84.38 69 LEU A CA 1
ATOM 534 C C . LEU A 1 69 ? 2.646 -8.988 -17.840 1.00 84.38 69 LEU A C 1
ATOM 536 O O . LEU A 1 69 ? 2.170 -9.682 -16.946 1.00 84.38 69 LEU A O 1
ATOM 540 N N . SER A 1 70 ? 3.491 -7.987 -17.588 1.00 85.06 70 SER A N 1
ATOM 541 C CA . SER A 1 70 ? 3.898 -7.600 -16.234 1.00 85.06 70 SER A CA 1
ATOM 542 C C . SER A 1 70 ? 2.696 -7.180 -15.382 1.00 85.06 70 SER A C 1
ATOM 544 O O . SER A 1 70 ? 2.530 -7.674 -14.269 1.00 85.06 70 SER A O 1
ATOM 546 N N . GLY A 1 71 ? 1.787 -6.359 -15.920 1.00 85.81 71 GLY A N 1
ATOM 547 C CA . GLY A 1 71 ? 0.547 -5.977 -15.238 1.00 85.81 71 GLY A CA 1
ATOM 548 C C . GLY A 1 71 ? -0.340 -7.175 -14.884 1.00 85.81 71 GLY A C 1
ATOM 549 O O . GLY A 1 71 ? -0.847 -7.264 -13.763 1.00 85.81 71 GLY A O 1
ATOM 550 N N . VAL A 1 72 ? -0.480 -8.135 -15.801 1.00 89.44 72 VAL A N 1
ATOM 551 C CA . VAL A 1 72 ? -1.214 -9.387 -15.560 1.00 89.44 72 VAL A CA 1
ATOM 552 C C . VAL A 1 72 ? -0.520 -10.228 -14.489 1.00 89.44 72 VAL A C 1
ATOM 554 O O . VAL A 1 72 ? -1.188 -10.707 -13.576 1.00 89.44 72 VAL A O 1
ATOM 557 N N . ILE A 1 73 ? 0.808 -10.361 -14.537 1.00 86.44 73 ILE A N 1
ATOM 558 C CA . ILE A 1 73 ? 1.591 -11.088 -13.530 1.00 86.44 73 ILE A CA 1
ATOM 559 C C . ILE A 1 73 ? 1.412 -10.450 -12.151 1.00 86.44 73 ILE A C 1
ATOM 561 O O . ILE A 1 73 ? 1.102 -11.160 -11.197 1.00 86.44 73 ILE A O 1
ATOM 565 N N . ILE A 1 74 ? 1.520 -9.123 -12.037 1.00 88.00 74 ILE A N 1
ATOM 566 C CA . ILE A 1 74 ? 1.254 -8.395 -10.788 1.00 88.00 74 ILE A CA 1
ATOM 567 C C . ILE A 1 74 ? -0.175 -8.682 -10.312 1.00 88.00 74 ILE A C 1
ATOM 569 O O . ILE A 1 74 ? -0.389 -8.989 -9.138 1.00 88.00 74 ILE A O 1
ATOM 573 N N . GLY A 1 75 ? -1.158 -8.627 -11.213 1.00 88.06 75 GLY A N 1
ATOM 574 C CA . GLY A 1 75 ? -2.554 -8.931 -10.910 1.00 88.06 75 GLY A CA 1
ATOM 575 C C . GLY A 1 75 ? -2.738 -10.341 -10.347 1.00 88.06 75 GLY A C 1
ATOM 576 O O . GLY A 1 75 ? -3.372 -10.511 -9.311 1.00 88.06 75 GLY A O 1
ATOM 577 N N . VAL A 1 76 ? -2.126 -11.351 -10.963 1.00 88.62 76 VAL A N 1
ATOM 578 C CA . VAL A 1 76 ? -2.206 -12.751 -10.515 1.00 88.62 76 VAL A CA 1
ATOM 579 C C . VAL A 1 76 ? -1.476 -12.952 -9.185 1.00 88.62 76 VAL A C 1
ATOM 581 O O . VAL A 1 76 ? -2.049 -13.512 -8.249 1.00 88.62 76 VAL A O 1
ATOM 584 N N . VAL A 1 77 ? -0.249 -12.439 -9.059 1.00 85.12 77 VAL A N 1
ATOM 585 C CA . VAL A 1 77 ? 0.569 -12.526 -7.836 1.00 85.12 77 VAL A CA 1
ATOM 586 C C . VAL A 1 77 ? -0.112 -11.822 -6.662 1.00 85.12 77 VAL A C 1
ATOM 588 O O . VAL A 1 77 ? 0.026 -12.255 -5.519 1.00 85.12 77 VAL A O 1
ATOM 591 N N . THR A 1 78 ? -0.892 -10.769 -6.919 1.00 84.81 78 THR A N 1
ATOM 592 C CA . THR A 1 78 ? -1.636 -10.065 -5.869 1.00 84.81 78 THR A CA 1
ATOM 593 C C . THR A 1 78 ? -3.015 -10.664 -5.582 1.00 84.81 78 THR A C 1
ATOM 595 O O . THR A 1 78 ? -3.460 -10.663 -4.431 1.00 84.81 78 THR A O 1
ATOM 598 N N . ALA A 1 79 ? -3.706 -11.195 -6.588 1.00 85.69 79 ALA A N 1
ATOM 599 C CA . ALA A 1 79 ? -5.054 -11.730 -6.433 1.00 85.69 79 ALA A CA 1
ATOM 600 C C . ALA A 1 79 ? -5.067 -13.139 -5.830 1.00 85.69 79 ALA A C 1
ATOM 602 O O . ALA A 1 79 ? -5.873 -13.400 -4.935 1.00 85.69 79 ALA A O 1
ATOM 603 N N . VAL A 1 80 ? -4.173 -14.033 -6.269 1.00 86.06 80 VAL A N 1
ATOM 604 C CA . VAL A 1 80 ? -4.196 -15.453 -5.872 1.00 86.06 80 VAL A CA 1
ATOM 605 C C . VAL A 1 80 ? -3.977 -15.630 -4.364 1.00 86.06 80 VAL A C 1
ATOM 607 O O . VAL A 1 80 ? -4.842 -16.220 -3.710 1.00 86.06 80 VAL A O 1
ATOM 610 N N . PRO A 1 81 ? -2.919 -15.068 -3.745 1.00 81.88 81 PRO A N 1
ATOM 611 C CA . PRO A 1 81 ? -2.733 -15.179 -2.302 1.00 81.88 81 PRO A CA 1
ATOM 612 C C . PRO A 1 81 ? -3.855 -14.480 -1.536 1.00 81.88 81 PRO A C 1
ATOM 614 O O . PRO A 1 81 ? -4.358 -15.011 -0.552 1.00 81.88 81 PRO A O 1
ATOM 617 N N . ARG A 1 82 ? -4.304 -13.305 -2.000 1.00 80.81 82 ARG A N 1
ATOM 618 C CA . ARG A 1 82 ? -5.397 -12.572 -1.349 1.00 80.81 82 ARG A CA 1
ATOM 619 C C . ARG A 1 82 ? -6.669 -13.412 -1.296 1.00 80.81 82 ARG A C 1
ATOM 621 O O . ARG A 1 82 ? -7.314 -13.442 -0.253 1.00 80.81 82 ARG A O 1
ATOM 628 N N . TYR A 1 83 ? -7.014 -14.096 -2.380 1.00 83.69 83 TYR A N 1
ATOM 629 C CA . TYR A 1 83 ? -8.186 -14.962 -2.422 1.00 83.69 83 TYR A CA 1
ATOM 630 C C . TYR A 1 83 ? -8.073 -16.131 -1.434 1.00 83.69 83 TYR A C 1
ATOM 632 O O . TYR A 1 83 ? -9.017 -16.376 -0.689 1.00 83.69 83 TYR A O 1
ATOM 640 N N . ILE A 1 84 ? -6.910 -16.789 -1.376 1.00 83.50 84 ILE A N 1
ATOM 641 C CA . ILE A 1 84 ? -6.672 -17.959 -0.512 1.00 83.50 84 ILE A CA 1
ATOM 642 C C . ILE A 1 84 ? -6.612 -17.573 0.975 1.00 83.50 84 ILE A C 1
ATOM 644 O O . ILE A 1 84 ? -7.127 -18.297 1.824 1.00 83.50 84 ILE A O 1
ATOM 648 N N . PHE A 1 85 ? -5.996 -16.437 1.312 1.00 74.94 85 PHE A N 1
ATOM 649 C CA . PHE A 1 85 ? -5.795 -16.022 2.705 1.00 74.94 85 PHE A CA 1
ATOM 650 C C . PHE A 1 85 ? -6.975 -15.247 3.309 1.00 74.94 85 PHE A C 1
ATOM 652 O O . PHE A 1 85 ? -7.048 -15.114 4.532 1.00 74.94 85 PHE A O 1
ATOM 659 N N . THR A 1 86 ? -7.893 -14.721 2.494 1.00 80.94 86 THR A N 1
ATOM 660 C CA . THR A 1 86 ? -9.022 -13.925 2.999 1.00 80.94 86 THR A CA 1
ATOM 661 C C . THR A 1 86 ? -10.169 -14.826 3.450 1.00 80.94 86 THR A C 1
ATOM 663 O O . THR A 1 86 ? -10.784 -15.529 2.652 1.00 80.94 86 THR A O 1
ATOM 666 N N . ASP A 1 87 ? -10.520 -14.754 4.735 1.00 81.94 87 ASP A N 1
ATOM 667 C CA . ASP A 1 87 ? -11.694 -15.440 5.282 1.00 81.94 87 ASP A CA 1
ATOM 668 C C . ASP A 1 87 ? -12.963 -14.601 5.054 1.00 81.94 87 ASP A C 1
ATOM 670 O O . ASP A 1 87 ? -13.374 -13.774 5.880 1.00 81.94 87 ASP A O 1
ATOM 674 N N . TRP A 1 88 ? -13.594 -14.819 3.902 1.00 79.62 88 TRP A N 1
ATOM 675 C CA . TRP A 1 88 ? -14.825 -14.138 3.496 1.00 79.62 88 TRP A CA 1
ATOM 676 C C . TRP A 1 88 ? -15.998 -14.392 4.458 1.00 79.62 88 TRP A C 1
ATOM 678 O O . TRP A 1 88 ? -16.849 -13.518 4.649 1.00 79.62 88 TRP A O 1
ATOM 6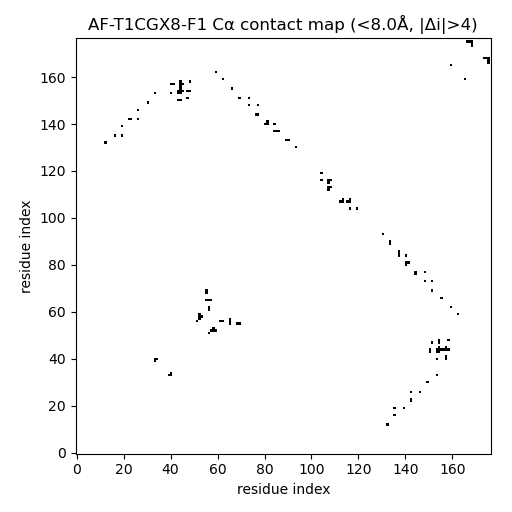88 N N . LEU A 1 89 ? -16.030 -15.552 5.125 1.00 83.75 89 LEU A N 1
ATOM 689 C CA . LEU A 1 89 ? -17.095 -15.912 6.062 1.00 83.75 89 LEU A CA 1
ATOM 690 C C . LEU A 1 89 ? -16.996 -15.101 7.359 1.00 83.75 89 LEU A C 1
ATOM 692 O O . LEU A 1 89 ? -18.009 -14.600 7.857 1.00 83.75 89 LEU A O 1
ATOM 696 N N . LYS A 1 90 ? -15.784 -14.929 7.902 1.00 81.50 90 LYS A N 1
ATOM 697 C CA . LYS A 1 90 ? -15.551 -14.059 9.066 1.00 81.50 90 LYS A CA 1
ATOM 698 C C . LYS A 1 90 ? -15.897 -12.606 8.758 1.00 81.50 90 LYS A C 1
ATOM 700 O O . LYS A 1 90 ? -16.515 -11.952 9.598 1.00 81.50 90 LYS A O 1
ATOM 705 N N . MET A 1 91 ? -15.576 -12.119 7.557 1.00 80.62 91 MET A N 1
ATOM 706 C CA . MET A 1 91 ? -15.946 -10.764 7.133 1.00 80.62 91 MET A CA 1
ATOM 707 C C . MET A 1 91 ? -17.467 -10.581 7.051 1.00 80.62 91 MET A C 1
ATOM 709 O O . MET A 1 91 ? -17.992 -9.610 7.597 1.00 80.62 91 MET A O 1
ATOM 713 N N . GLY A 1 92 ? -18.191 -11.537 6.459 1.00 85.00 92 GLY A N 1
ATOM 714 C CA . GLY A 1 92 ? -19.655 -11.496 6.387 1.00 85.00 92 GLY A CA 1
ATOM 715 C C . GLY A 1 92 ? -20.325 -11.516 7.767 1.00 85.00 92 GLY A C 1
ATOM 716 O O . GLY A 1 92 ? -21.210 -10.704 8.044 1.00 85.00 92 GLY A O 1
ATOM 717 N N . LYS A 1 93 ? -19.852 -12.378 8.680 1.00 86.38 93 LYS A N 1
ATOM 718 C CA . LYS A 1 93 ? -20.342 -12.438 10.072 1.00 86.38 93 LYS A CA 1
ATOM 719 C C . LYS A 1 93 ? -20.026 -11.166 10.863 1.00 86.38 93 LYS A C 1
ATOM 721 O O . LYS A 1 93 ? -20.852 -10.705 11.649 1.00 86.38 93 LYS A O 1
ATOM 726 N N . ALA A 1 94 ? -18.849 -10.576 10.665 1.00 84.44 94 ALA A N 1
ATOM 727 C CA . ALA A 1 94 ? -18.503 -9.298 11.283 1.00 84.44 94 ALA A CA 1
ATOM 728 C C . ALA A 1 94 ? -19.414 -8.166 10.773 1.00 84.44 94 ALA A C 1
ATOM 730 O O . ALA A 1 94 ? -19.878 -7.334 11.559 1.00 84.44 94 ALA A O 1
ATOM 731 N N . GLN A 1 95 ? -19.733 -8.161 9.474 1.00 84.69 95 GLN A N 1
ATOM 732 C CA . GLN A 1 95 ? -20.621 -7.169 8.871 1.00 84.69 95 GLN A CA 1
ATOM 733 C C . GLN A 1 95 ? -22.059 -7.295 9.392 1.00 84.69 95 GLN A C 1
ATOM 735 O O . GLN A 1 95 ? -22.662 -6.285 9.756 1.00 84.69 95 GLN A O 1
ATOM 740 N N . SER A 1 96 ? -22.599 -8.515 9.490 1.00 89.25 96 SER A N 1
ATOM 741 C CA . SER A 1 96 ? -23.945 -8.742 10.033 1.00 89.25 96 SER A CA 1
ATOM 742 C C . SER A 1 96 ? -24.041 -8.361 11.515 1.00 89.25 96 SER A C 1
ATOM 744 O O . SER A 1 96 ? -24.975 -7.652 11.892 1.00 89.25 96 SER A O 1
ATOM 746 N N . ARG A 1 97 ? -23.038 -8.710 12.340 1.00 86.00 97 ARG A N 1
ATOM 747 C CA . ARG A 1 97 ? -22.956 -8.272 13.751 1.00 86.00 97 ARG A CA 1
ATOM 748 C C . ARG A 1 97 ? -22.949 -6.749 13.882 1.00 86.00 97 ARG A C 1
ATOM 750 O O . ARG A 1 97 ? -23.671 -6.198 14.708 1.00 86.00 97 ARG A O 1
ATOM 757 N N . THR A 1 98 ? -22.183 -6.063 13.038 1.00 86.25 98 THR A N 1
ATOM 758 C CA . THR A 1 98 ? -22.086 -4.592 13.051 1.00 86.25 98 THR A CA 1
ATOM 759 C C . THR A 1 98 ? -23.416 -3.924 12.683 1.00 86.25 98 THR A C 1
ATOM 761 O O . THR A 1 98 ? -23.790 -2.910 13.282 1.00 86.25 98 THR A O 1
ATOM 764 N N . ARG A 1 99 ? -24.165 -4.500 11.732 1.00 89.50 99 ARG A N 1
ATOM 765 C CA . ARG A 1 99 ? -25.507 -4.022 11.357 1.00 89.50 99 ARG A CA 1
ATOM 766 C C . ARG A 1 99 ? -26.498 -4.199 12.507 1.00 89.50 99 ARG A C 1
ATOM 768 O O . ARG A 1 99 ? -27.115 -3.220 12.920 1.00 89.50 99 ARG A O 1
ATOM 775 N N . ALA A 1 100 ? -26.559 -5.398 13.089 1.00 90.38 100 ALA A N 1
ATOM 776 C CA . ALA A 1 100 ? -27.430 -5.697 14.227 1.00 90.38 100 ALA A CA 1
ATOM 777 C C . ALA A 1 100 ? -27.136 -4.797 15.441 1.00 90.38 100 ALA A C 1
ATOM 779 O O . ALA A 1 100 ? -28.056 -4.287 16.078 1.00 90.38 100 ALA A O 1
ATOM 780 N N . PHE A 1 101 ? -25.857 -4.532 15.730 1.00 88.31 101 PHE A N 1
ATOM 781 C CA . PHE A 1 101 ? -25.471 -3.595 16.784 1.00 88.31 101 PHE A CA 1
ATOM 782 C C . PHE A 1 101 ? -25.934 -2.165 16.499 1.00 88.31 101 PHE A C 1
ATOM 784 O O . PHE A 1 101 ? -26.469 -1.502 17.384 1.00 88.31 101 PHE A O 1
ATOM 791 N N . SER A 1 102 ? -25.741 -1.684 15.270 1.00 86.88 102 SER A N 1
ATOM 792 C CA . SER A 1 102 ? -26.141 -0.326 14.885 1.00 86.88 102 SER A CA 1
ATOM 793 C C . SER A 1 102 ? -27.653 -0.129 15.018 1.00 86.88 102 SER A C 1
ATOM 795 O O . SER A 1 102 ? -28.113 0.922 15.464 1.00 86.88 102 SER A O 1
ATOM 797 N N . GLU A 1 103 ? -28.434 -1.155 14.681 1.00 90.88 103 GLU A N 1
ATOM 798 C CA . GLU A 1 103 ? -29.882 -1.165 14.883 1.00 90.88 103 GLU A CA 1
ATOM 799 C C . GLU A 1 103 ? -30.271 -1.193 16.363 1.00 90.88 103 GLU A C 1
ATOM 801 O O . GLU A 1 103 ? -31.127 -0.407 16.774 1.00 90.88 103 GLU A O 1
ATOM 806 N N . ALA A 1 104 ? -29.638 -2.051 17.169 1.00 88.06 104 ALA A N 1
ATOM 807 C CA . ALA A 1 104 ? -29.875 -2.128 18.610 1.00 88.06 104 ALA A CA 1
ATOM 808 C C . ALA A 1 104 ? -29.550 -0.800 19.308 1.00 88.06 104 ALA A C 1
ATOM 810 O O . ALA A 1 104 ? -30.333 -0.321 20.125 1.00 88.06 104 ALA A O 1
ATOM 811 N N . LEU A 1 105 ? -28.444 -0.160 18.926 1.00 87.06 105 LEU A N 1
ATOM 812 C CA . LEU A 1 105 ? -28.038 1.139 19.446 1.00 87.06 105 LEU A CA 1
ATOM 813 C C . LEU A 1 105 ? -29.042 2.238 19.062 1.00 87.06 105 LEU A C 1
ATOM 815 O O . LEU A 1 105 ? -29.448 3.021 19.916 1.00 87.06 105 LEU A O 1
ATOM 819 N N . ARG A 1 106 ? -29.518 2.262 17.809 1.00 88.50 106 ARG A N 1
ATOM 820 C CA . ARG A 1 106 ? -30.579 3.189 17.370 1.00 88.50 106 ARG A CA 1
ATOM 821 C C . ARG A 1 106 ? -31.899 2.969 18.112 1.00 88.50 106 ARG A C 1
ATOM 823 O O . ARG A 1 106 ? -32.583 3.940 18.416 1.00 88.50 106 ARG A O 1
ATOM 830 N N . LYS A 1 107 ? -32.279 1.717 18.387 1.00 89.94 107 LYS A N 1
ATOM 831 C CA . LYS A 1 107 ? -33.471 1.391 19.193 1.00 89.94 107 LYS A CA 1
ATOM 832 C C . LYS A 1 107 ? -33.307 1.873 20.638 1.00 89.94 107 LYS A C 1
ATOM 834 O O . LYS A 1 107 ? -34.174 2.594 21.109 1.00 89.94 107 LYS A O 1
ATOM 839 N N . ALA A 1 108 ? -32.164 1.606 21.270 1.00 87.06 108 ALA A N 1
ATOM 840 C CA . ALA A 1 108 ? -31.876 2.053 22.635 1.00 87.06 108 ALA A CA 1
ATOM 841 C C . ALA A 1 108 ? -31.890 3.587 22.782 1.00 87.06 108 ALA A C 1
ATOM 843 O O . ALA A 1 108 ? -32.420 4.099 23.764 1.00 87.06 108 ALA A O 1
ATOM 844 N N . TYR A 1 109 ? -31.380 4.327 21.787 1.00 85.38 109 TYR A N 1
ATOM 845 C CA . TYR A 1 109 ? -31.477 5.792 21.768 1.00 85.38 109 TYR A CA 1
ATOM 846 C C . TYR A 1 109 ? -32.915 6.299 21.607 1.00 85.38 109 TYR A C 1
ATOM 848 O O . TYR A 1 109 ? -33.274 7.292 22.226 1.00 85.38 109 TYR A O 1
ATOM 856 N N . ARG A 1 110 ? -33.749 5.624 20.804 1.00 88.38 110 ARG A N 1
ATOM 857 C CA . ARG A 1 110 ? -35.172 5.981 20.655 1.00 88.38 110 ARG A CA 1
ATOM 858 C C . ARG A 1 110 ? -35.995 5.677 21.905 1.00 88.38 110 ARG A C 1
ATOM 860 O O . ARG A 1 110 ? -36.926 6.410 22.203 1.00 88.38 110 ARG A O 1
ATOM 867 N N . GLU A 1 111 ? -35.644 4.616 22.625 1.00 88.31 111 GLU A N 1
ATOM 868 C CA . GLU A 1 111 ? -36.300 4.198 23.871 1.00 88.31 111 GLU A CA 1
ATOM 869 C C . GLU A 1 111 ? -35.841 5.009 25.102 1.00 88.31 111 GLU A C 1
ATOM 871 O O . GLU A 1 111 ? -36.380 4.806 26.183 1.00 88.31 111 GLU A O 1
ATOM 876 N N . ASN A 1 112 ? -34.863 5.922 24.965 1.00 84.56 112 ASN A N 1
ATOM 877 C CA . ASN A 1 112 ? -34.226 6.658 26.075 1.00 84.56 112 ASN A CA 1
ATOM 878 C C . ASN A 1 112 ? -33.705 5.756 27.216 1.00 84.56 112 ASN A C 1
ATOM 880 O O . ASN A 1 112 ? -33.567 6.183 28.363 1.00 84.56 112 ASN A O 1
ATOM 884 N N . ASP A 1 113 ? -33.366 4.505 26.903 1.00 85.12 113 ASP A N 1
ATOM 885 C CA . ASP A 1 113 ? -32.895 3.526 27.881 1.00 85.12 113 ASP A CA 1
ATOM 886 C C . ASP A 1 113 ? -31.396 3.727 28.150 1.00 85.12 113 ASP A C 1
ATOM 888 O O . ASP A 1 113 ? -30.517 3.193 27.461 1.00 85.12 113 ASP A O 1
ATOM 892 N N . THR A 1 114 ? -31.096 4.560 29.148 1.00 80.38 114 THR A N 1
ATOM 893 C CA . THR A 1 114 ? -29.719 4.950 29.488 1.00 80.38 114 THR A CA 1
ATOM 894 C C . THR A 1 114 ? -28.847 3.775 29.953 1.00 80.38 114 THR A C 1
ATOM 896 O O . THR A 1 114 ? -27.632 3.794 29.725 1.00 80.38 114 THR A O 1
ATOM 899 N N . ASP A 1 115 ? -29.441 2.719 30.513 1.00 83.31 115 ASP A N 1
ATOM 900 C CA . ASP A 1 115 ? -28.726 1.523 30.964 1.00 83.31 115 ASP A CA 1
ATOM 901 C C . ASP A 1 115 ? -28.362 0.609 29.791 1.00 83.31 115 ASP A C 1
ATOM 903 O O . ASP A 1 115 ? -27.210 0.162 29.677 1.00 83.31 115 ASP A O 1
ATOM 907 N N . LYS A 1 116 ? -29.289 0.400 28.843 1.00 81.12 116 LYS A N 1
ATOM 908 C CA . LYS A 1 116 ? -28.980 -0.292 27.581 1.00 81.12 116 LYS A CA 1
ATOM 909 C C . LYS A 1 116 ? -27.929 0.462 26.774 1.00 81.12 116 LYS A C 1
ATOM 911 O O . LYS A 1 116 ? -27.016 -0.174 26.246 1.00 81.12 116 LYS A O 1
ATOM 916 N N . VAL A 1 117 ? -27.997 1.794 26.705 1.00 85.56 117 VAL A N 1
ATOM 917 C CA . VAL A 1 117 ? -26.988 2.606 26.001 1.00 85.56 117 VAL A CA 1
ATOM 918 C C . VAL A 1 117 ? -25.604 2.433 26.634 1.00 85.56 117 VAL A C 1
ATOM 920 O O . VAL A 1 117 ? -24.647 2.166 25.907 1.00 85.56 117 VAL A O 1
ATOM 923 N N . LYS A 1 118 ? -25.476 2.492 27.968 1.00 84.00 118 LYS A N 1
ATOM 924 C CA . LYS A 1 118 ? -24.193 2.252 28.660 1.00 84.00 118 LYS A CA 1
ATOM 925 C C . LYS A 1 118 ? -23.645 0.846 28.397 1.00 84.00 118 LYS A C 1
ATOM 927 O O . LYS A 1 118 ? -22.447 0.687 28.153 1.00 84.00 118 LYS A O 1
ATOM 932 N N . LYS A 1 119 ? -24.504 -0.179 28.398 1.00 84.12 119 LYS A N 1
ATOM 933 C CA . LYS A 1 119 ? -24.107 -1.565 28.093 1.00 84.12 119 LYS A CA 1
ATOM 934 C C . LYS A 1 119 ? -23.641 -1.720 26.641 1.00 84.12 119 LYS A C 1
ATOM 936 O O . LYS A 1 119 ? -22.604 -2.330 26.391 1.00 84.12 119 LYS A O 1
ATOM 941 N N . LEU A 1 120 ? -24.358 -1.119 25.692 1.00 83.19 120 LEU A N 1
ATOM 942 C CA . LEU A 1 120 ? -23.997 -1.123 24.272 1.00 83.19 120 LEU A CA 1
ATOM 943 C C . LEU A 1 120 ? -22.731 -0.304 23.990 1.00 83.19 120 LEU A C 1
ATOM 945 O O . LEU A 1 120 ? -21.955 -0.676 23.116 1.00 83.19 120 LEU A O 1
ATOM 949 N N . GLN A 1 121 ? -22.468 0.768 24.738 1.00 83.38 121 GLN A N 1
ATOM 950 C CA . GLN A 1 121 ? -21.214 1.518 24.637 1.00 83.38 121 GLN A CA 1
ATOM 951 C C . GLN A 1 121 ? -20.007 0.702 25.107 1.00 83.38 121 GLN A C 1
ATOM 953 O O . GLN A 1 121 ? -18.982 0.721 24.432 1.00 83.38 121 GLN A O 1
ATOM 958 N N . LYS A 1 122 ? -20.125 -0.066 26.199 1.00 83.19 122 LYS A N 1
ATOM 959 C CA . LYS A 1 122 ? -19.068 -1.015 26.599 1.00 83.19 122 LYS A CA 1
ATOM 960 C C . LYS A 1 122 ? -18.817 -2.056 25.505 1.00 83.19 122 LYS A C 1
ATOM 962 O O . LYS A 1 122 ? -17.674 -2.271 25.108 1.00 83.19 122 LYS A O 1
ATOM 967 N N . LEU A 1 123 ? -19.896 -2.608 24.946 1.00 83.94 123 LEU A N 1
ATOM 968 C CA . LEU A 1 123 ? -19.826 -3.573 23.848 1.00 83.94 123 LEU A CA 1
ATOM 969 C C . LEU A 1 123 ? -19.222 -2.967 22.568 1.00 83.94 123 LEU A C 1
ATOM 971 O O . LEU A 1 123 ? -18.533 -3.660 21.827 1.00 83.94 123 LEU A O 1
ATOM 975 N N . ARG A 1 124 ? -19.429 -1.666 22.313 1.00 82.50 124 ARG A N 1
ATOM 976 C CA . ARG A 1 124 ? -18.820 -0.947 21.183 1.00 82.50 124 ARG A CA 1
ATOM 977 C C . ARG A 1 124 ? -17.303 -1.065 21.214 1.00 82.50 124 ARG A C 1
ATOM 979 O O . ARG A 1 124 ? -16.720 -1.380 20.185 1.00 82.50 124 ARG A O 1
ATOM 986 N N . THR A 1 125 ? -16.685 -0.835 22.371 1.00 81.56 125 THR A N 1
ATOM 987 C CA . THR A 1 125 ? -15.227 -0.894 22.527 1.00 81.56 125 THR A CA 1
ATOM 988 C C . THR A 1 125 ? -14.697 -2.301 22.248 1.00 81.56 125 THR A C 1
ATOM 990 O O . THR A 1 125 ? -13.752 -2.465 21.475 1.00 81.56 125 THR A O 1
ATOM 993 N N . GLU A 1 126 ? -15.344 -3.328 22.798 1.00 81.88 126 GLU A N 1
ATOM 994 C CA . GLU A 1 126 ? -14.977 -4.730 22.555 1.00 81.88 126 GLU A CA 1
ATOM 995 C C . GLU A 1 126 ? -15.107 -5.101 21.073 1.00 81.88 126 GLU A C 1
ATOM 997 O O . GLU A 1 126 ? -14.167 -5.616 20.470 1.00 81.88 126 GLU A O 1
ATOM 1002 N N . MET A 1 127 ? -16.224 -4.745 20.440 1.00 81.25 127 MET A N 1
ATOM 1003 C CA . MET A 1 127 ? -16.428 -4.978 19.012 1.00 81.25 127 MET A CA 1
ATOM 1004 C C . MET A 1 127 ? -15.457 -4.195 18.130 1.00 81.25 127 MET A C 1
ATOM 1006 O O . MET A 1 127 ? -15.047 -4.712 17.096 1.00 81.25 127 MET A O 1
ATOM 1010 N N . THR A 1 128 ? -15.078 -2.965 18.496 1.00 83.88 128 THR A N 1
ATOM 1011 C CA . THR A 1 128 ? -14.063 -2.220 17.737 1.00 83.88 128 THR A CA 1
ATOM 1012 C C . THR A 1 128 ? -12.707 -2.911 17.800 1.00 83.88 128 THR A C 1
ATOM 1014 O O . THR A 1 128 ? -12.025 -2.983 16.782 1.00 83.88 128 THR A O 1
ATOM 1017 N N . MET A 1 129 ? -12.336 -3.480 18.951 1.00 77.88 129 MET A N 1
ATOM 1018 C CA . MET A 1 129 ? -11.108 -4.269 19.080 1.00 77.88 129 MET A CA 1
ATOM 1019 C C . MET A 1 129 ? -11.188 -5.565 18.262 1.00 77.88 129 MET A C 1
ATOM 1021 O O . MET A 1 129 ? -10.245 -5.909 17.551 1.00 77.88 129 MET A O 1
ATOM 1025 N N . GLU A 1 130 ? -12.332 -6.255 18.278 1.00 80.44 130 GLU A N 1
ATOM 1026 C CA . GLU A 1 130 ? -12.563 -7.430 17.427 1.00 80.44 130 GLU A CA 1
ATOM 1027 C C . GLU A 1 130 ? -12.512 -7.100 15.929 1.00 80.44 130 GLU A C 1
ATOM 1029 O O . GLU A 1 130 ? -11.918 -7.842 15.146 1.00 80.44 130 GLU A O 1
ATOM 1034 N N . GLN A 1 131 ? -13.092 -5.974 15.512 1.00 78.69 131 GLN A N 1
ATOM 1035 C CA . GLN A 1 131 ? -13.030 -5.499 14.130 1.00 78.69 131 GLN A CA 1
ATOM 1036 C C . GLN A 1 131 ? -11.595 -5.176 13.710 1.00 78.69 131 GLN A C 1
ATOM 1038 O O . GLN A 1 131 ? -11.186 -5.572 12.618 1.00 78.69 131 GLN A O 1
ATOM 1043 N N . GLN A 1 132 ? -10.816 -4.522 14.579 1.00 78.81 132 GLN A N 1
ATOM 1044 C CA . GLN A 1 132 ? -9.398 -4.259 14.331 1.00 78.81 132 GLN A CA 1
ATOM 1045 C C . GLN A 1 132 ? -8.613 -5.563 14.155 1.00 78.81 132 GLN A C 1
ATOM 1047 O O . GLN A 1 132 ? -7.807 -5.658 13.235 1.00 78.81 132 GLN A O 1
ATOM 1052 N N . MET A 1 133 ? -8.891 -6.603 14.949 1.00 72.06 133 MET A N 1
ATOM 1053 C CA . MET A 1 133 ? -8.267 -7.921 14.765 1.00 72.06 133 MET A CA 1
ATOM 1054 C C . MET A 1 133 ? -8.587 -8.548 13.405 1.00 72.06 133 MET A C 1
ATOM 1056 O O . MET A 1 133 ? -7.692 -9.064 12.733 1.00 72.06 133 MET A O 1
ATOM 1060 N N . VAL A 1 134 ? -9.855 -8.517 12.986 1.00 75.06 134 VAL A N 1
ATOM 1061 C CA . VAL A 1 134 ? -10.267 -9.057 11.680 1.00 75.06 134 VAL A CA 1
ATOM 1062 C C . VAL A 1 134 ? -9.595 -8.280 10.549 1.00 75.06 134 VAL A C 1
ATOM 1064 O O . VAL A 1 134 ? -9.050 -8.885 9.626 1.00 75.06 134 VAL A O 1
ATOM 1067 N N . GLN A 1 135 ? -9.569 -6.949 10.648 1.00 75.75 135 GLN A N 1
ATOM 1068 C CA . GLN A 1 135 ? -8.879 -6.085 9.695 1.00 75.75 135 GLN A CA 1
ATOM 1069 C C . GLN A 1 135 ? -7.390 -6.433 9.623 1.00 75.75 135 GLN A C 1
ATOM 1071 O O . GLN A 1 135 ? -6.861 -6.672 8.541 1.00 75.75 135 GLN A O 1
ATOM 1076 N N . MET A 1 136 ? -6.734 -6.550 10.773 1.00 69.88 136 MET A N 1
ATOM 1077 C CA . MET A 1 136 ? -5.324 -6.898 10.871 1.00 69.88 136 MET A CA 1
ATOM 1078 C C . MET A 1 136 ? -4.988 -8.241 10.230 1.00 69.88 136 MET A C 1
ATOM 1080 O O . MET A 1 136 ? -3.996 -8.372 9.508 1.00 69.88 136 MET A O 1
ATOM 1084 N N . ASN A 1 137 ? -5.803 -9.258 10.490 1.00 73.19 137 ASN A N 1
ATOM 1085 C CA . ASN A 1 137 ? -5.536 -10.586 9.963 1.00 73.19 137 ASN A CA 1
ATOM 1086 C C . ASN A 1 137 ? -5.613 -10.608 8.429 1.00 73.19 137 ASN A C 1
ATOM 1088 O O . ASN A 1 137 ? -4.837 -11.308 7.786 1.00 73.19 137 ASN A O 1
ATOM 1092 N N . ASN A 1 138 ? -6.463 -9.755 7.856 1.00 73.38 138 ASN A N 1
ATOM 1093 C CA . ASN A 1 138 ? -6.565 -9.554 6.413 1.00 73.38 138 ASN A CA 1
ATOM 1094 C C . ASN A 1 138 ? -5.469 -8.629 5.850 1.00 73.38 138 ASN A C 1
ATOM 1096 O O . ASN A 1 138 ? -5.172 -8.685 4.660 1.00 73.38 138 ASN A O 1
ATOM 1100 N N . THR A 1 139 ? -4.839 -7.790 6.680 1.00 74.50 139 THR A N 1
ATOM 1101 C CA . THR A 1 139 ? -3.748 -6.896 6.248 1.00 74.50 139 THR A CA 1
ATOM 1102 C C . THR A 1 139 ? -2.391 -7.577 6.107 1.00 74.50 139 THR A C 1
ATOM 1104 O O . THR A 1 139 ? -1.613 -7.191 5.236 1.00 74.50 139 THR A O 1
ATOM 1107 N N . LYS A 1 140 ? -2.099 -8.609 6.911 1.00 72.88 140 LYS A N 1
ATOM 1108 C CA . LYS A 1 140 ? -0.788 -9.287 6.893 1.00 72.88 140 LYS A CA 1
ATOM 1109 C C . LYS A 1 140 ? -0.408 -9.828 5.502 1.00 72.88 140 LYS A C 1
ATOM 1111 O O . LYS A 1 140 ? 0.710 -9.559 5.067 1.00 72.88 140 LYS A O 1
ATOM 1116 N N . PRO A 1 141 ? -1.306 -10.505 4.755 1.00 74.00 141 PRO A N 1
ATOM 1117 C CA . PRO A 1 141 ? -0.998 -10.945 3.393 1.00 74.00 141 PRO A CA 1
ATOM 1118 C C . PRO A 1 141 ? -0.777 -9.776 2.421 1.00 74.00 141 PRO A C 1
ATOM 1120 O O . PRO A 1 141 ? 0.064 -9.860 1.530 1.00 74.00 141 PRO A O 1
ATOM 1123 N N . LEU A 1 142 ? -1.502 -8.664 2.600 1.00 76.69 142 LEU A N 1
ATOM 1124 C CA . LEU A 1 142 ? -1.419 -7.496 1.714 1.00 76.69 142 LEU A CA 1
ATOM 1125 C C . LEU A 1 142 ? -0.053 -6.807 1.764 1.00 76.69 142 LEU A C 1
ATOM 1127 O O . LEU A 1 142 ? 0.403 -6.302 0.744 1.00 76.69 142 LEU A O 1
ATOM 1131 N N . MET A 1 143 ? 0.595 -6.794 2.928 1.00 76.94 143 MET A N 1
ATOM 1132 C CA . MET A 1 143 ? 1.909 -6.164 3.108 1.00 76.94 143 MET A CA 1
ATOM 1133 C C . MET A 1 143 ? 3.015 -6.874 2.342 1.00 76.94 143 MET A C 1
ATOM 1135 O O . MET A 1 143 ? 3.845 -6.237 1.699 1.00 76.94 143 MET A O 1
ATOM 1139 N N . PHE A 1 144 ? 3.030 -8.204 2.424 1.00 78.88 144 PHE A N 1
ATOM 1140 C CA . PHE A 1 144 ? 4.003 -8.996 1.692 1.00 78.88 144 PHE A CA 1
ATOM 1141 C C . PHE A 1 144 ? 3.836 -8.728 0.195 1.00 78.88 144 PHE A C 1
ATOM 1143 O O . PHE A 1 144 ? 4.784 -8.336 -0.473 1.00 78.88 144 PHE A O 1
ATOM 1150 N N . LEU A 1 145 ? 2.596 -8.782 -0.297 1.00 84.56 145 LEU A N 1
ATOM 1151 C CA . LEU A 1 145 ? 2.264 -8.469 -1.687 1.00 84.56 145 LEU A CA 1
ATOM 1152 C C . LEU A 1 145 ? 2.695 -7.062 -2.123 1.00 84.56 145 LEU A C 1
ATOM 1154 O O . LEU A 1 145 ? 3.188 -6.905 -3.241 1.00 84.56 145 LEU A O 1
ATOM 1158 N N . SER A 1 146 ? 2.524 -6.038 -1.281 1.00 84.94 146 SER A N 1
ATOM 1159 C CA . SER A 1 146 ? 2.871 -4.665 -1.664 1.00 84.94 146 SER A CA 1
ATOM 1160 C C . SER A 1 146 ? 4.374 -4.478 -1.854 1.00 84.94 146 SER A C 1
ATOM 1162 O O . SER A 1 146 ? 4.774 -3.769 -2.772 1.00 84.94 146 SER A O 1
ATOM 1164 N N . PHE A 1 147 ? 5.210 -5.149 -1.054 1.00 86.50 147 PHE A N 1
ATOM 1165 C CA . PHE A 1 147 ? 6.663 -5.123 -1.239 1.00 86.50 147 PHE A CA 1
ATOM 1166 C C . PHE A 1 147 ? 7.077 -5.690 -2.607 1.00 86.50 147 PHE A C 1
ATOM 1168 O O . PHE A 1 147 ? 7.784 -5.019 -3.356 1.00 86.50 147 PHE A O 1
ATOM 1175 N N . PHE A 1 148 ? 6.564 -6.868 -2.986 1.00 85.69 148 PHE A N 1
ATOM 1176 C CA . PHE A 1 148 ? 6.828 -7.455 -4.311 1.00 85.69 148 PHE A CA 1
ATOM 1177 C C . PHE A 1 148 ? 6.319 -6.573 -5.448 1.00 85.69 148 PHE A C 1
ATOM 1179 O O . PHE A 1 148 ? 7.002 -6.390 -6.451 1.00 85.69 148 PHE A O 1
ATOM 1186 N N . THR A 1 149 ? 5.135 -5.993 -5.271 1.00 87.50 149 THR A N 1
ATOM 1187 C CA . THR A 1 149 ? 4.539 -5.098 -6.265 1.00 87.50 149 THR A CA 1
ATOM 1188 C C . THR A 1 149 ? 5.443 -3.890 -6.521 1.00 87.50 149 THR A C 1
ATOM 1190 O O . THR A 1 149 ? 5.721 -3.571 -7.673 1.00 87.50 149 THR A O 1
ATOM 1193 N N . ILE A 1 150 ? 5.966 -3.257 -5.463 1.00 89.38 150 ILE A N 1
ATOM 1194 C CA . ILE A 1 150 ? 6.884 -2.114 -5.580 1.00 89.38 150 ILE A CA 1
ATOM 1195 C C . ILE A 1 150 ? 8.157 -2.504 -6.337 1.00 89.38 150 ILE A C 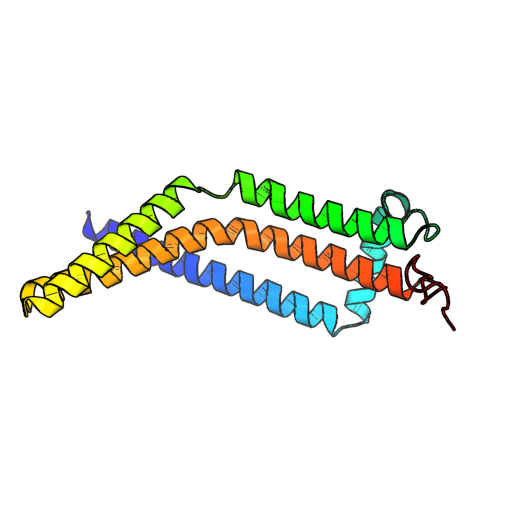1
ATOM 1197 O O . ILE A 1 150 ? 8.575 -1.763 -7.221 1.00 89.38 150 ILE A O 1
ATOM 1201 N N . LEU A 1 151 ? 8.752 -3.664 -6.043 1.00 87.81 151 LEU A N 1
ATOM 1202 C CA . LEU A 1 151 ? 9.952 -4.132 -6.746 1.00 87.81 151 LEU A CA 1
ATOM 1203 C C . LEU A 1 151 ? 9.719 -4.268 -8.257 1.00 87.81 151 LEU A C 1
ATOM 1205 O O . LEU A 1 151 ? 10.532 -3.793 -9.049 1.00 87.81 151 LEU A O 1
ATOM 1209 N N . ILE A 1 152 ? 8.583 -4.843 -8.657 1.00 87.25 152 ILE A N 1
ATOM 1210 C CA . ILE A 1 152 ? 8.234 -4.987 -10.076 1.00 87.25 152 ILE A CA 1
ATOM 1211 C C . ILE A 1 152 ? 8.013 -3.614 -10.726 1.00 87.25 152 ILE A C 1
ATOM 1213 O O . ILE A 1 152 ? 8.487 -3.384 -11.835 1.00 87.25 152 ILE A O 1
ATOM 1217 N N . PHE A 1 153 ? 7.355 -2.672 -10.042 1.00 87.69 153 PHE A N 1
ATOM 1218 C CA . PHE A 1 153 ? 7.185 -1.305 -10.554 1.00 87.69 153 PHE A CA 1
ATOM 1219 C C . PHE A 1 153 ? 8.513 -0.564 -10.732 1.00 87.69 153 PHE A C 1
ATOM 1221 O O . PHE A 1 153 ? 8.678 0.183 -11.692 1.00 87.69 153 PHE A O 1
ATOM 1228 N N . VAL A 1 154 ? 9.463 -0.770 -9.822 1.00 90.06 154 VAL A N 1
ATOM 1229 C CA . VAL A 1 154 ? 10.798 -0.162 -9.892 1.00 90.06 154 VAL A CA 1
ATOM 1230 C C . VAL A 1 154 ? 11.579 -0.702 -11.080 1.00 90.06 154 VAL A C 1
ATOM 1232 O O . VAL A 1 154 ? 12.179 0.078 -11.818 1.00 90.06 154 VAL A O 1
ATOM 1235 N N . TRP A 1 155 ? 11.519 -2.014 -11.306 1.00 87.88 155 TRP A N 1
ATOM 1236 C CA . TRP A 1 155 ? 12.061 -2.613 -12.519 1.00 87.88 155 TRP A CA 1
ATOM 1237 C C . TRP A 1 155 ? 11.386 -2.056 -13.772 1.00 87.88 155 TRP A C 1
ATOM 1239 O O . TRP A 1 155 ? 12.087 -1.580 -14.657 1.00 87.88 155 TRP A O 1
ATOM 1249 N N . LEU A 1 156 ? 10.049 -2.018 -13.823 1.00 84.94 156 LEU A N 1
ATOM 1250 C CA . LEU A 1 156 ? 9.310 -1.455 -14.957 1.00 84.94 156 LEU A CA 1
ATOM 1251 C C . LEU A 1 156 ? 9.709 -0.006 -15.252 1.00 84.94 156 LEU A C 1
ATOM 1253 O O . LEU A 1 156 ? 9.851 0.364 -16.412 1.00 84.94 156 LEU A O 1
ATOM 1257 N N . PHE A 1 157 ? 9.919 0.810 -14.218 1.00 85.62 157 PHE A N 1
ATOM 1258 C CA . PHE A 1 157 ? 10.380 2.185 -14.383 1.00 85.62 157 PHE A CA 1
ATOM 1259 C C . PHE A 1 157 ? 11.736 2.238 -15.096 1.00 85.62 157 PHE A C 1
ATOM 1261 O O . PHE A 1 157 ? 11.917 3.010 -16.034 1.00 85.62 157 PHE A O 1
ATOM 1268 N N . VAL A 1 158 ? 12.689 1.411 -14.661 1.00 85.00 158 VAL A N 1
ATOM 1269 C CA . VAL A 1 158 ? 14.027 1.334 -15.263 1.00 85.00 158 VAL A CA 1
ATOM 1270 C C . VAL A 1 158 ? 13.968 0.733 -16.667 1.00 85.00 158 VAL A C 1
ATOM 1272 O O . VAL A 1 158 ? 14.628 1.241 -17.568 1.00 85.00 158 VAL A O 1
ATOM 1275 N N . PHE A 1 159 ? 13.143 -0.289 -16.879 1.00 82.19 159 PHE A N 1
ATOM 1276 C CA . PHE A 1 159 ? 12.913 -0.900 -18.183 1.00 82.19 159 PHE A CA 1
ATOM 1277 C C . PHE A 1 159 ? 12.412 0.137 -19.193 1.00 82.19 159 PHE A C 1
ATOM 1279 O O . PHE A 1 159 ? 13.034 0.302 -20.236 1.00 82.19 159 PHE A O 1
ATOM 1286 N N . VAL A 1 160 ? 11.363 0.897 -18.847 1.00 80.19 160 VAL A N 1
ATOM 1287 C CA . VAL A 1 160 ? 10.799 1.963 -19.696 1.00 80.19 160 VAL A CA 1
ATOM 1288 C C . VAL A 1 160 ? 11.804 3.094 -19.925 1.00 80.19 160 VAL A C 1
ATOM 1290 O O . VAL A 1 160 ? 11.922 3.582 -21.044 1.00 80.19 160 VAL A O 1
ATOM 1293 N N . TYR A 1 161 ? 12.563 3.489 -18.898 1.00 81.31 161 TYR A N 1
ATOM 1294 C CA . TYR A 1 161 ? 13.575 4.545 -19.017 1.00 81.31 161 TYR A CA 1
ATOM 1295 C C . TYR A 1 161 ? 14.716 4.183 -19.982 1.00 81.31 161 TYR A C 1
ATOM 1297 O O . TYR A 1 161 ? 15.271 5.065 -20.628 1.00 81.31 161 TYR A O 1
ATOM 1305 N N . ASN A 1 162 ? 15.068 2.900 -20.085 1.00 76.75 162 ASN A N 1
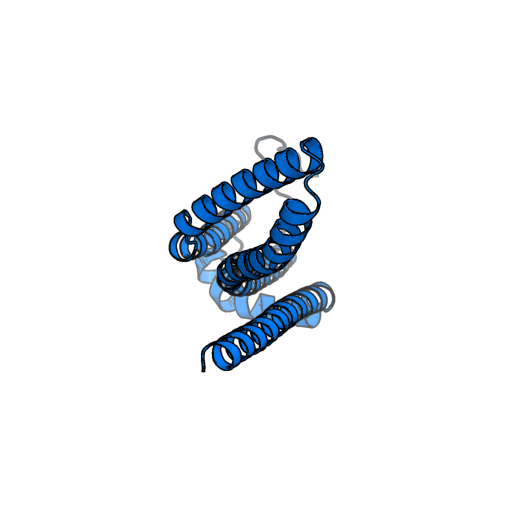ATOM 1306 C CA . ASN A 1 162 ? 16.115 2.422 -20.990 1.00 76.75 162 ASN A CA 1
ATOM 1307 C C . ASN A 1 162 ? 15.605 2.109 -22.410 1.00 76.75 162 ASN A C 1
ATOM 1309 O O . ASN A 1 162 ? 16.392 1.686 -23.257 1.00 76.75 162 ASN A O 1
ATOM 1313 N N . MET A 1 163 ? 14.312 2.298 -22.704 1.00 72.25 163 MET A N 1
ATOM 1314 C CA . MET A 1 163 ? 13.787 2.082 -24.055 1.00 72.25 163 MET A CA 1
ATOM 1315 C C . MET A 1 163 ? 14.125 3.258 -24.972 1.00 72.25 163 MET A C 1
ATOM 1317 O O . MET A 1 163 ? 13.901 4.416 -24.633 1.00 72.25 163 MET A O 1
ATOM 1321 N N . ASN A 1 164 ? 14.594 2.949 -26.183 1.00 64.38 164 ASN A N 1
ATOM 1322 C CA . ASN A 1 164 ? 14.940 3.953 -27.198 1.00 64.38 164 ASN A CA 1
ATOM 1323 C C . ASN A 1 164 ? 13.721 4.677 -27.806 1.00 64.38 164 ASN A C 1
ATOM 1325 O O . ASN A 1 164 ? 13.881 5.728 -28.421 1.00 64.38 164 ASN A O 1
ATOM 1329 N N . TYR A 1 165 ? 12.509 4.130 -27.653 1.00 63.31 165 TYR A N 1
ATOM 1330 C CA . TYR A 1 165 ? 11.273 4.700 -28.195 1.00 63.31 165 TYR A CA 1
ATOM 1331 C C . TYR A 1 165 ? 10.309 5.041 -27.054 1.00 63.31 165 TYR A C 1
ATOM 1333 O O . TYR A 1 165 ? 9.718 4.154 -26.444 1.00 63.31 165 TYR A O 1
ATOM 1341 N N . ALA A 1 166 ? 10.146 6.337 -26.776 1.00 59.81 166 ALA A N 1
ATOM 1342 C CA . ALA A 1 166 ? 9.248 6.852 -25.735 1.00 59.81 166 ALA A CA 1
ATOM 1343 C C . ALA A 1 166 ? 7.779 6.973 -26.192 1.00 59.81 166 ALA A C 1
ATOM 1345 O O . ALA A 1 166 ? 6.914 7.364 -25.407 1.00 59.81 166 ALA A O 1
ATOM 1346 N N . TYR A 1 167 ? 7.493 6.645 -27.455 1.00 63.34 167 TYR A N 1
ATOM 1347 C CA . TYR A 1 167 ? 6.179 6.802 -28.067 1.00 63.34 167 TYR A CA 1
ATOM 1348 C C . TYR A 1 167 ? 5.711 5.479 -28.662 1.00 63.34 167 TYR A C 1
ATOM 1350 O O . TYR A 1 167 ? 6.460 4.784 -29.347 1.00 63.34 167 TYR A O 1
ATOM 1358 N N . ILE A 1 168 ? 4.454 5.139 -28.391 1.00 64.31 168 ILE A N 1
ATOM 1359 C CA . ILE A 1 168 ? 3.784 3.955 -28.924 1.00 64.31 168 ILE A CA 1
ATOM 1360 C C . ILE A 1 168 ? 2.608 4.458 -29.753 1.00 64.31 168 ILE A C 1
ATOM 1362 O O . ILE A 1 168 ? 1.723 5.132 -29.220 1.00 64.31 168 ILE A O 1
ATOM 1366 N N . SER A 1 169 ? 2.582 4.128 -31.043 1.00 63.97 169 SER A N 1
ATOM 1367 C CA . SER A 1 169 ? 1.389 4.328 -31.860 1.00 63.97 169 SER A CA 1
ATOM 1368 C C . SER A 1 169 ? 0.325 3.329 -31.412 1.00 63.97 169 SER A C 1
ATOM 1370 O O . SER A 1 169 ? 0.541 2.117 -31.362 1.00 63.97 169 SER A O 1
ATOM 1372 N N . THR A 1 170 ? -0.830 3.846 -31.010 1.00 74.00 170 THR A N 1
ATOM 1373 C CA . THR A 1 170 ? -1.961 3.016 -30.581 1.00 74.00 170 THR A CA 1
ATOM 1374 C C . THR A 1 170 ? -2.967 2.907 -31.725 1.00 74.00 170 THR A C 1
ATOM 1376 O O . THR A 1 170 ? -3.057 3.831 -32.532 1.00 74.00 170 THR A O 1
ATOM 1379 N N . PRO A 1 171 ? -3.771 1.830 -31.815 1.00 71.88 171 PRO A N 1
ATOM 1380 C CA . PRO A 1 171 ? -4.771 1.685 -32.880 1.00 71.88 171 PRO A CA 1
ATOM 1381 C C . PRO A 1 171 ? -5.769 2.851 -32.957 1.00 71.88 171 PRO A C 1
ATOM 1383 O O . PRO A 1 171 ? -6.300 3.147 -34.021 1.00 71.88 171 PRO A O 1
ATOM 1386 N N . TRP A 1 172 ? -6.017 3.514 -31.825 1.00 78.31 172 TRP A N 1
ATOM 1387 C CA . TRP A 1 172 ? -6.902 4.673 -31.701 1.00 78.31 172 TRP A CA 1
ATOM 1388 C C . TRP A 1 172 ? -6.173 6.025 -31.798 1.00 78.31 172 TRP A C 1
ATOM 1390 O O . TRP A 1 172 ? -6.833 7.058 -31.860 1.00 78.31 172 TRP A O 1
ATOM 1400 N N . ASN A 1 173 ? -4.836 6.040 -31.813 1.00 70.81 173 ASN A N 1
ATOM 1401 C CA . ASN A 1 173 ? -4.022 7.222 -32.094 1.00 70.81 173 ASN A CA 1
ATOM 1402 C C . ASN A 1 173 ? -2.719 6.808 -32.815 1.00 70.81 173 ASN A C 1
ATOM 1404 O O . ASN A 1 173 ? -1.699 6.555 -32.158 1.00 70.81 173 ASN A O 1
ATOM 1408 N N . PRO A 1 174 ? -2.759 6.687 -34.156 1.00 67.56 174 PRO A N 1
ATOM 1409 C CA . PRO A 1 174 ? -1.628 6.206 -34.947 1.00 67.56 174 PRO A CA 1
ATOM 1410 C C . PRO A 1 174 ? -0.539 7.267 -35.157 1.00 67.56 174 PRO A C 1
ATOM 1412 O O . PRO A 1 174 ? 0.586 6.917 -35.505 1.00 67.56 174 PRO A O 1
ATOM 1415 N N . THR A 1 175 ? -0.847 8.549 -34.949 1.00 63.44 175 THR A N 1
ATOM 1416 C CA . THR A 1 175 ? 0.088 9.660 -35.151 1.00 63.44 175 THR A CA 1
ATOM 1417 C C . THR A 1 175 ? 0.786 10.005 -33.843 1.00 63.44 175 THR A C 1
ATOM 1419 O O . THR A 1 175 ? 0.284 10.789 -33.036 1.00 63.44 175 THR A O 1
ATOM 1422 N N . VAL A 1 176 ? 1.950 9.399 -33.637 1.00 60.28 176 VAL A N 1
ATOM 1423 C CA . VAL A 1 176 ? 2.965 9.905 -32.707 1.00 60.28 176 VAL A CA 1
ATOM 1424 C C . VAL A 1 176 ? 3.823 10.943 -33.455 1.00 60.28 176 VAL A C 1
ATOM 1426 O O . VAL A 1 176 ? 4.094 10.711 -34.635 1.00 60.28 176 VAL A O 1
ATOM 1429 N N . PRO A 1 177 ? 4.176 12.097 -32.853 1.00 57.22 177 PRO A N 1
ATOM 1430 C CA . PRO A 1 177 ? 5.111 13.045 -33.462 1.00 57.22 177 PRO A CA 1
ATOM 1431 C C . PRO A 1 177 ? 6.528 12.473 -33.589 1.00 57.22 177 PRO A C 1
ATOM 1433 O O . PRO A 1 177 ? 6.894 11.593 -32.774 1.00 57.22 177 PRO A O 1
#

Radius of gyration: 24.45 Å; Cα contacts (8 Å, |Δi|>4): 77; chains: 1; bounding box: 57×31×71 Å

Mean predicted aligned error: 9.97 Å

Organism: NCBI:txid410659

Solvent-accessible surface area (backbone atoms only — not comparable to full-atom values): 9833 Å² total; per-residue (Å²): 113,72,66,58,51,49,51,49,52,52,51,51,47,52,51,49,53,52,51,52,50,51,50,51,51,50,54,50,51,49,52,50,49,42,72,69,36,60,70,57,28,47,54,53,10,52,61,48,35,74,61,41,28,78,73,58,31,59,76,70,75,42,63,68,59,26,52,50,49,50,52,50,49,52,49,48,68,49,45,54,58,50,60,75,68,46,62,64,66,61,52,52,53,53,51,52,51,52,51,54,47,55,51,51,51,55,49,27,63,74,68,69,38,65,66,57,43,55,54,51,52,57,49,45,56,56,50,50,54,53,49,50,50,55,51,48,65,58,42,59,65,52,53,60,43,49,56,56,50,51,54,53,52,39,23,49,52,44,55,59,69,70,45,94,66,95,71,78,64,38,99,92,48,68,81,65,135